Protein AF-A0A150U1U8-F1 (afdb_monomer)

Mean predicted aligned error: 12.57 Å

Radius of gyration: 40.9 Å; Cα contacts (8 Å, |Δi|>4): 658; chains: 1; bounding box: 86×39×104 Å

Structure (mmCIF, N/CA/C/O backbone):
data_AF-A0A150U1U8-F1
#
_entry.id   AF-A0A150U1U8-F1
#
loop_
_atom_site.group_PDB
_atom_site.id
_atom_site.type_symbol
_atom_site.label_atom_id
_atom_site.label_alt_id
_atom_site.label_comp_id
_atom_site.label_asym_id
_atom_site.label_entity_id
_atom_site.label_seq_id
_atom_site.pdbx_PDB_ins_code
_atom_site.Cartn_x
_atom_site.Cartn_y
_atom_site.Cartn_z
_atom_site.occupancy
_atom_site.B_iso_or_equiv
_atom_site.auth_seq_id
_atom_site.auth_comp_id
_atom_site.auth_asym_id
_atom_site.auth_atom_id
_atom_site.pdbx_PDB_model_num
ATOM 1 N N . MET A 1 1 ? 33.343 -2.857 -36.954 1.00 84.31 1 MET A N 1
ATOM 2 C CA . MET A 1 1 ? 32.674 -4.175 -36.837 1.00 84.31 1 MET A CA 1
ATOM 3 C C . MET A 1 1 ? 31.706 -4.157 -35.666 1.00 84.31 1 MET A C 1
ATOM 5 O O . MET A 1 1 ? 31.975 -3.460 -34.695 1.00 84.31 1 MET A O 1
ATOM 9 N N . LEU A 1 2 ? 30.605 -4.903 -35.747 1.00 87.69 2 LEU A N 1
ATOM 10 C CA . LEU A 1 2 ? 29.587 -4.994 -34.698 1.00 87.69 2 LEU A CA 1
ATOM 11 C C . LEU A 1 2 ? 29.218 -6.460 -34.440 1.00 87.69 2 LEU A C 1
ATOM 13 O O . LEU A 1 2 ? 28.863 -7.175 -35.375 1.00 87.69 2 LEU A O 1
ATOM 17 N N . TYR A 1 3 ? 29.292 -6.890 -33.186 1.00 89.81 3 TYR A N 1
ATOM 18 C CA . TYR A 1 3 ? 28.676 -8.127 -32.706 1.00 89.81 3 TYR A CA 1
ATOM 19 C C . TYR A 1 3 ? 27.269 -7.814 -32.195 1.00 89.81 3 TYR A C 1
ATOM 21 O O . TYR A 1 3 ? 27.082 -6.774 -31.567 1.00 89.81 3 TYR A O 1
ATOM 29 N N . ILE A 1 4 ? 26.300 -8.696 -32.457 1.00 90.75 4 ILE A N 1
ATOM 30 C CA . ILE A 1 4 ? 24.938 -8.616 -31.908 1.00 90.75 4 ILE A CA 1
ATOM 31 C C . ILE A 1 4 ? 24.530 -10.032 -31.500 1.00 90.75 4 ILE A C 1
ATOM 33 O O . ILE A 1 4 ? 24.485 -10.920 -32.353 1.00 90.75 4 ILE A O 1
ATOM 37 N N . GLY A 1 5 ? 24.233 -10.237 -30.222 1.00 88.75 5 GLY A N 1
ATOM 38 C CA . GLY A 1 5 ? 23.918 -11.553 -29.671 1.00 88.75 5 GLY A CA 1
ATOM 39 C C . GLY A 1 5 ? 23.726 -11.506 -28.160 1.00 88.75 5 GLY A C 1
ATOM 40 O O . GLY A 1 5 ? 23.327 -10.476 -27.623 1.00 88.75 5 GLY A O 1
ATOM 41 N N . SER A 1 6 ? 23.995 -12.610 -27.464 1.00 87.62 6 SER A N 1
ATOM 42 C CA . SER A 1 6 ? 23.924 -12.631 -26.000 1.00 87.62 6 SER A CA 1
ATOM 43 C C . SER A 1 6 ? 25.218 -12.106 -25.383 1.00 87.62 6 SER A C 1
ATOM 45 O O . SER A 1 6 ? 26.312 -12.429 -25.841 1.00 87.62 6 SER A O 1
ATOM 47 N N . GLU A 1 7 ? 25.105 -11.340 -24.300 1.00 87.62 7 GLU A N 1
ATOM 48 C CA . GLU A 1 7 ? 26.262 -10.767 -23.600 1.00 87.62 7 GLU A CA 1
ATOM 49 C C . GLU A 1 7 ? 27.232 -11.848 -23.098 1.00 87.62 7 GLU A C 1
ATOM 51 O O . GLU A 1 7 ? 28.443 -11.735 -23.262 1.00 87.62 7 GLU A O 1
ATOM 56 N N . LEU A 1 8 ? 26.695 -12.958 -22.580 1.00 84.94 8 LEU A N 1
ATOM 57 C CA . LEU A 1 8 ? 27.479 -14.084 -22.058 1.00 84.94 8 LEU A CA 1
ATOM 58 C C . LEU A 1 8 ? 28.325 -14.798 -23.120 1.00 84.94 8 LEU A C 1
ATOM 60 O O . LEU A 1 8 ? 29.293 -15.469 -22.774 1.00 84.94 8 LEU A O 1
ATOM 64 N N . SER A 1 9 ? 27.949 -14.695 -24.397 1.00 85.56 9 SER A N 1
ATOM 65 C CA . SER A 1 9 ? 28.698 -15.287 -25.513 1.00 85.56 9 SER A CA 1
ATOM 66 C C . SER A 1 9 ? 29.424 -14.243 -26.357 1.00 85.56 9 SER A C 1
ATOM 68 O O . SER A 1 9 ? 29.949 -14.577 -27.420 1.00 85.56 9 SER A O 1
ATOM 70 N N . ALA A 1 10 ? 29.455 -12.985 -25.905 1.00 86.25 10 ALA A N 1
ATOM 71 C CA . ALA A 1 10 ? 30.015 -11.893 -26.676 1.00 86.25 10 ALA A CA 1
ATOM 72 C C . ALA A 1 10 ? 31.540 -12.049 -26.820 1.00 86.25 10 ALA A C 1
ATOM 74 O O . ALA A 1 10 ? 32.263 -11.956 -25.823 1.00 86.25 10 ALA A O 1
ATOM 75 N N . PRO A 1 11 ? 32.060 -12.240 -28.047 1.00 85.75 11 PRO A N 1
ATOM 76 C CA . PRO A 1 11 ? 33.493 -12.333 -28.279 1.00 85.75 11 PRO A CA 1
ATOM 77 C C . PRO A 1 11 ? 34.187 -11.001 -27.966 1.00 85.75 11 PRO A C 1
ATOM 79 O O . PRO A 1 11 ? 33.610 -9.915 -28.109 1.00 85.75 11 PRO A O 1
ATOM 82 N N . GLU A 1 12 ? 35.448 -11.071 -27.543 1.00 87.69 12 GLU A N 1
ATOM 83 C CA . GLU A 1 12 ? 36.306 -9.889 -27.451 1.00 87.69 12 GLU A CA 1
ATOM 84 C C . GLU A 1 12 ? 36.551 -9.273 -28.834 1.00 87.69 12 GLU A C 1
ATOM 86 O O . GLU A 1 12 ? 36.354 -9.905 -29.876 1.00 87.69 12 GLU A O 1
ATOM 91 N N . CYS A 1 13 ? 36.958 -8.005 -28.843 1.00 85.31 13 CYS A N 1
ATOM 92 C CA . CYS A 1 13 ? 37.285 -7.322 -30.083 1.00 85.31 13 CYS A CA 1
ATOM 93 C C . CYS A 1 13 ? 38.488 -7.998 -30.777 1.00 85.31 13 CYS A C 1
ATOM 95 O O . CYS A 1 13 ? 39.496 -8.251 -30.113 1.00 85.31 13 CYS A O 1
ATOM 97 N N . PRO A 1 14 ? 38.417 -8.288 -32.093 1.00 81.06 14 PRO A N 1
ATOM 98 C CA . PRO A 1 14 ? 39.503 -8.945 -32.816 1.00 81.06 14 PRO A CA 1
ATOM 99 C C . PRO A 1 14 ? 40.808 -8.132 -32.751 1.00 81.06 14 PRO A C 1
ATOM 101 O O . PRO A 1 14 ? 40.819 -6.982 -33.194 1.00 81.06 14 PRO A O 1
ATOM 104 N N . PRO A 1 15 ? 41.925 -8.702 -32.267 1.00 75.44 15 PRO A N 1
ATOM 105 C CA . PRO A 1 15 ? 43.128 -7.927 -31.955 1.00 75.44 15 PRO A CA 1
ATOM 106 C C . PRO A 1 15 ? 43.851 -7.375 -33.191 1.00 75.44 15 PRO A C 1
ATOM 108 O O . PRO A 1 15 ? 44.524 -6.356 -33.090 1.00 75.44 15 PRO A O 1
ATOM 111 N N . LEU A 1 16 ? 43.720 -8.034 -34.348 1.00 70.25 16 LEU A N 1
ATOM 112 C CA . LEU A 1 16 ? 44.418 -7.650 -35.581 1.00 70.25 16 LEU A CA 1
ATOM 113 C C . LEU A 1 16 ? 43.594 -6.707 -36.463 1.00 70.25 16 LEU A C 1
ATOM 115 O O . LEU A 1 16 ? 44.139 -5.771 -37.033 1.00 70.25 16 LEU A O 1
ATOM 119 N N . SER A 1 17 ? 42.283 -6.940 -36.579 1.00 69.75 17 SER A N 1
ATOM 120 C CA . SER A 1 17 ? 41.434 -6.189 -37.512 1.00 69.75 17 SER A CA 1
ATOM 121 C C . SER A 1 17 ? 40.640 -5.063 -36.851 1.00 69.75 17 SER A C 1
ATOM 123 O O . SER A 1 17 ? 40.309 -4.080 -37.509 1.00 69.75 17 SER A O 1
ATOM 125 N N . ALA A 1 18 ? 40.304 -5.181 -35.562 1.00 76.75 18 ALA A N 1
ATOM 126 C CA . ALA A 1 18 ? 39.505 -4.186 -34.856 1.00 76.75 18 ALA A CA 1
ATOM 127 C C . ALA A 1 18 ? 39.751 -4.219 -33.336 1.00 76.75 18 ALA A C 1
ATOM 129 O O . ALA A 1 18 ? 38.825 -4.550 -32.597 1.00 76.75 18 ALA A O 1
ATOM 130 N N . PRO A 1 19 ? 40.961 -3.891 -32.843 1.00 80.06 19 PRO A N 1
ATOM 131 C CA . PRO A 1 19 ? 41.310 -4.051 -31.428 1.00 80.06 19 PRO A CA 1
ATOM 132 C C . PRO A 1 19 ? 40.572 -3.089 -30.487 1.00 80.06 19 PRO A C 1
ATOM 134 O O . PRO A 1 19 ? 40.398 -3.389 -29.306 1.00 80.06 19 PRO A O 1
ATOM 137 N N . ALA A 1 20 ? 40.133 -1.924 -30.970 1.00 84.31 20 ALA A N 1
ATOM 138 C CA . ALA A 1 20 ? 39.561 -0.896 -30.111 1.00 84.31 20 ALA A CA 1
ATOM 139 C C . ALA A 1 20 ? 38.061 -1.125 -29.879 1.00 84.31 20 ALA A C 1
ATOM 141 O O . ALA A 1 20 ? 37.247 -0.975 -30.790 1.00 84.31 20 ALA A O 1
ATOM 142 N N . LYS A 1 21 ? 37.659 -1.409 -28.636 1.00 89.62 21 LYS A N 1
ATOM 143 C CA . LYS A 1 21 ? 36.245 -1.374 -28.231 1.00 89.62 21 LYS A CA 1
ATOM 144 C C . LYS A 1 21 ? 35.759 0.074 -28.181 1.00 89.62 21 LYS A C 1
ATOM 146 O O . LYS A 1 21 ? 36.251 0.861 -27.378 1.00 89.62 21 LYS A O 1
ATOM 151 N N . VAL A 1 22 ? 34.776 0.417 -29.009 1.00 89.25 22 VAL A N 1
ATOM 152 C CA . VAL A 1 22 ? 34.268 1.798 -29.120 1.00 89.25 22 VAL A CA 1
ATOM 153 C C . VAL A 1 22 ? 32.836 1.964 -28.625 1.00 89.25 22 VAL A C 1
ATOM 155 O O . VAL A 1 22 ? 32.419 3.083 -28.331 1.00 89.25 22 VAL A O 1
ATOM 158 N N . TYR A 1 23 ? 32.078 0.872 -28.515 1.00 90.75 23 TYR A N 1
ATOM 159 C CA . TYR A 1 23 ? 30.699 0.917 -28.042 1.00 90.75 23 TYR A CA 1
ATOM 160 C C . TYR A 1 23 ? 30.258 -0.419 -27.447 1.00 90.75 23 TYR A C 1
ATOM 162 O O . TYR A 1 23 ? 30.586 -1.478 -27.983 1.00 90.75 23 TYR A O 1
ATOM 170 N N . GLU A 1 24 ? 29.455 -0.337 -26.391 1.00 92.50 24 GLU A N 1
ATOM 171 C CA . GLU A 1 24 ? 28.603 -1.414 -25.893 1.00 92.50 24 GLU A CA 1
ATOM 172 C C . GLU A 1 24 ? 27.205 -0.844 -25.652 1.00 92.50 24 GLU A C 1
ATOM 174 O O . GLU A 1 24 ? 27.056 0.322 -25.268 1.00 92.50 24 GLU A O 1
ATOM 179 N N . GLY A 1 25 ? 26.192 -1.656 -25.923 1.00 92.12 25 GLY A N 1
ATOM 180 C CA . GLY A 1 25 ? 24.799 -1.285 -25.740 1.00 92.12 25 GLY A CA 1
ATOM 181 C C . GLY A 1 25 ? 23.884 -2.485 -25.891 1.00 92.12 25 GLY A C 1
ATOM 182 O O . GLY A 1 25 ? 24.321 -3.596 -26.193 1.00 92.12 25 GLY A O 1
ATOM 183 N N . HIS A 1 26 ? 22.601 -2.240 -25.679 1.00 93.88 26 HIS A N 1
ATOM 184 C CA . HIS A 1 26 ? 21.608 -3.279 -25.499 1.00 93.88 26 HIS A CA 1
ATOM 185 C C . HIS A 1 26 ? 20.341 -3.006 -26.308 1.00 93.88 26 HIS A C 1
ATOM 187 O O . HIS A 1 26 ? 20.036 -1.867 -26.657 1.00 93.88 26 HIS A O 1
ATOM 193 N N . ALA A 1 27 ? 19.593 -4.055 -26.613 1.00 92.88 27 ALA A N 1
ATOM 194 C CA . ALA A 1 27 ? 18.283 -3.975 -27.242 1.00 92.88 27 ALA A CA 1
ATOM 195 C C . ALA A 1 27 ? 17.343 -5.018 -26.627 1.00 92.88 27 ALA A C 1
ATOM 197 O O . ALA A 1 27 ? 17.765 -5.860 -25.829 1.00 92.88 27 ALA A O 1
ATOM 198 N N . ASP A 1 28 ? 16.064 -4.938 -26.998 1.00 90.94 28 ASP A N 1
ATOM 199 C CA . ASP A 1 28 ? 15.025 -5.865 -26.545 1.00 90.94 28 ASP A CA 1
ATOM 200 C C . ASP A 1 28 ? 14.886 -5.879 -25.012 1.00 90.94 28 ASP A C 1
ATOM 202 O O . ASP A 1 28 ? 15.090 -6.904 -24.356 1.00 90.94 28 ASP A O 1
ATOM 206 N N . LEU A 1 29 ? 14.572 -4.703 -24.451 1.00 89.69 29 LEU A N 1
ATOM 207 C CA . LEU A 1 29 ? 14.312 -4.515 -23.022 1.00 89.69 29 LEU A CA 1
ATOM 208 C C . LEU A 1 29 ? 13.150 -5.415 -22.576 1.00 89.69 29 LEU A C 1
ATOM 210 O O . LEU A 1 29 ? 12.034 -5.287 -23.079 1.00 89.69 29 LEU A O 1
ATOM 214 N N . ASP A 1 30 ? 13.408 -6.295 -21.613 1.00 87.50 30 ASP A N 1
ATOM 215 C CA . ASP A 1 30 ? 12.436 -7.206 -21.019 1.00 87.50 30 ASP A CA 1
ATOM 216 C C . ASP A 1 30 ? 12.463 -7.092 -19.493 1.00 87.50 30 ASP A C 1
ATOM 218 O O . ASP A 1 30 ? 13.239 -7.736 -18.785 1.00 87.50 30 ASP A O 1
ATOM 222 N N . VAL A 1 31 ? 11.593 -6.223 -18.988 1.00 83.12 31 VAL A N 1
ATOM 223 C CA . VAL A 1 31 ? 11.440 -5.948 -17.561 1.00 83.12 31 VAL A CA 1
ATOM 224 C C . VAL A 1 31 ? 9.980 -6.148 -17.175 1.00 83.12 31 VAL A C 1
ATOM 226 O O . VAL A 1 31 ? 9.254 -5.166 -17.071 1.00 83.12 31 VAL A O 1
ATOM 229 N N . PRO A 1 32 ? 9.488 -7.382 -16.987 1.00 81.06 32 PRO A N 1
ATOM 230 C CA . PRO A 1 32 ? 8.111 -7.584 -16.554 1.00 81.06 32 PRO A CA 1
ATOM 231 C C . PRO A 1 32 ? 7.890 -6.908 -15.195 1.00 81.06 32 PRO A C 1
ATOM 233 O O . PRO A 1 32 ? 8.698 -7.057 -14.277 1.00 81.06 32 PRO A O 1
ATOM 236 N N . TYR A 1 33 ? 6.814 -6.132 -15.086 1.00 82.81 33 TYR A N 1
ATOM 237 C CA . TYR A 1 33 ? 6.416 -5.466 -13.851 1.00 82.81 33 TYR A CA 1
ATOM 238 C C . TYR A 1 33 ? 4.899 -5.357 -13.815 1.00 82.81 33 TYR A C 1
ATOM 240 O O . TYR A 1 33 ? 4.293 -4.831 -14.749 1.00 82.81 33 TYR A O 1
ATOM 248 N N . GLU A 1 34 ? 4.310 -5.839 -12.731 1.00 83.12 34 GLU A N 1
ATOM 249 C CA . GLU A 1 34 ? 2.881 -5.773 -12.467 1.00 83.12 34 GLU A CA 1
ATOM 250 C C . GLU A 1 34 ? 2.684 -5.261 -11.046 1.00 83.12 34 GLU A C 1
ATOM 252 O O . GLU A 1 34 ? 3.426 -5.622 -10.128 1.00 83.12 34 GLU A O 1
ATOM 257 N N . CYS A 1 35 ? 1.691 -4.398 -10.874 1.00 85.06 35 CYS A N 1
ATOM 258 C CA . CYS A 1 35 ? 1.299 -3.929 -9.559 1.00 85.06 35 CYS A CA 1
ATOM 259 C C . CYS A 1 35 ? 0.494 -5.012 -8.844 1.00 85.06 35 CYS A C 1
ATOM 261 O O . CYS A 1 35 ? -0.382 -5.653 -9.428 1.00 85.06 35 CYS A O 1
ATOM 263 N N . SER A 1 36 ? 0.781 -5.201 -7.560 1.00 85.50 36 SER A N 1
ATOM 264 C CA . SER A 1 36 ? -0.010 -6.079 -6.706 1.00 85.50 36 SER A CA 1
ATOM 265 C C . SER A 1 36 ? -1.446 -5.567 -6.615 1.00 85.50 36 SER A C 1
ATOM 267 O O . SER A 1 36 ? -1.677 -4.374 -6.420 1.00 85.50 36 SER A O 1
ATOM 269 N N . ALA A 1 37 ? -2.414 -6.478 -6.706 1.00 86.69 37 ALA A N 1
ATOM 270 C CA . ALA A 1 37 ? -3.813 -6.134 -6.496 1.00 86.69 37 ALA A CA 1
ATOM 271 C C . ALA A 1 37 ? -4.025 -5.587 -5.076 1.00 86.69 37 ALA A C 1
ATOM 273 O O . ALA A 1 37 ? -3.595 -6.208 -4.097 1.00 86.69 37 ALA A O 1
ATOM 274 N N . CYS A 1 38 ? -4.719 -4.453 -4.967 1.00 90.38 38 CYS A N 1
ATOM 275 C CA . CYS A 1 38 ? -5.045 -3.856 -3.679 1.00 90.38 38 CYS A CA 1
ATOM 276 C C . CYS A 1 38 ? -5.972 -4.757 -2.861 1.00 90.38 38 CYS A C 1
ATOM 278 O O . CYS A 1 38 ? -6.881 -5.404 -3.386 1.00 90.38 38 CYS A O 1
ATOM 280 N N . ARG A 1 39 ? -5.745 -4.778 -1.547 1.00 91.88 39 ARG A N 1
ATOM 281 C CA . ARG A 1 39 ? -6.561 -5.514 -0.580 1.00 91.88 39 ARG A CA 1
ATOM 282 C C . ARG A 1 39 ? -6.930 -4.602 0.578 1.00 91.88 39 ARG A C 1
ATOM 284 O O . ARG A 1 39 ? -6.163 -3.715 0.943 1.00 91.88 39 ARG A O 1
ATOM 291 N N . CYS A 1 40 ? -8.091 -4.861 1.157 1.00 92.75 40 CYS A N 1
ATOM 292 C CA . CYS A 1 40 ? -8.576 -4.167 2.339 1.00 92.75 40 CYS A CA 1
ATOM 293 C C . CYS A 1 40 ? -8.576 -5.112 3.532 1.00 92.75 40 CYS A C 1
ATOM 295 O O . CYS A 1 40 ? -8.810 -6.314 3.371 1.00 92.75 40 CYS A O 1
ATOM 297 N N . SER A 1 41 ? -8.349 -4.565 4.723 1.00 91.44 41 SER A N 1
ATOM 298 C CA . SER A 1 41 ? -8.681 -5.267 5.955 1.00 91.44 41 SER A CA 1
ATOM 299 C C . SER A 1 41 ? -10.190 -5.487 6.044 1.00 91.44 41 SER A C 1
ATOM 301 O O . SER A 1 41 ? -10.996 -4.715 5.511 1.00 91.44 41 SER A O 1
ATOM 303 N N . GLU A 1 42 ? -10.580 -6.570 6.708 1.00 89.50 42 GLU A N 1
ATOM 304 C CA . GLU A 1 42 ? -11.985 -6.819 6.994 1.00 89.50 42 GLU A CA 1
ATOM 305 C C . GLU A 1 42 ? -12.442 -5.865 8.109 1.00 89.50 42 GLU A C 1
ATOM 307 O O . GLU A 1 42 ? -11.790 -5.793 9.157 1.00 89.50 42 GLU A O 1
ATOM 312 N N . PRO A 1 43 ? -13.548 -5.124 7.920 1.00 91.19 43 PRO A N 1
ATOM 313 C CA . PRO A 1 43 ? -14.132 -4.352 9.006 1.00 91.19 43 PRO A CA 1
ATOM 314 C C . PRO A 1 43 ? -14.602 -5.304 10.110 1.00 91.19 43 PRO A C 1
ATOM 316 O O . PRO A 1 43 ? -15.047 -6.422 9.849 1.00 91.19 43 PRO A O 1
ATOM 319 N N . THR A 1 44 ? -14.520 -4.866 11.362 1.00 91.31 44 THR A N 1
ATOM 320 C CA . THR A 1 44 ? -14.816 -5.720 12.520 1.00 91.31 44 THR A CA 1
ATOM 321 C C . THR A 1 44 ? -15.700 -5.001 13.529 1.00 91.31 44 THR A C 1
ATOM 323 O O . THR A 1 44 ? -15.661 -3.779 13.658 1.00 91.31 44 THR A O 1
ATOM 326 N N . CYS A 1 45 ? -16.535 -5.763 14.236 1.00 92.75 45 CYS A N 1
ATOM 327 C CA . CYS A 1 45 ? -17.258 -5.269 15.402 1.00 92.75 45 CYS A CA 1
ATOM 328 C C . CYS A 1 45 ? -16.466 -5.633 16.669 1.00 92.75 45 CYS A C 1
ATOM 330 O O . CYS A 1 45 ? -16.017 -6.771 16.806 1.00 92.75 45 CYS A O 1
ATOM 332 N N . GLY A 1 46 ? -16.343 -4.709 17.620 1.00 93.00 46 GLY A N 1
ATOM 333 C CA . GLY A 1 46 ? -15.721 -4.949 18.922 1.00 93.00 46 GLY A CA 1
ATOM 334 C C . GLY A 1 46 ? -16.732 -4.895 20.065 1.00 93.00 46 GLY A C 1
ATOM 335 O O . GLY A 1 46 ? -17.561 -3.983 20.139 1.00 93.00 46 GLY A O 1
ATOM 336 N N . LEU A 1 47 ? -16.673 -5.881 20.963 1.00 94.62 47 LEU A N 1
ATOM 337 C CA . LEU A 1 47 ? -17.440 -5.853 22.209 1.00 94.62 47 LEU A CA 1
ATOM 338 C C . LEU A 1 47 ? -16.853 -4.800 23.162 1.00 94.62 47 LEU A C 1
ATOM 340 O O . LEU A 1 47 ? -15.630 -4.631 23.204 1.00 94.62 47 LEU A O 1
ATOM 344 N N . PRO A 1 48 ? -17.684 -4.132 23.979 1.00 93.38 48 PRO A N 1
ATOM 345 C CA . PRO A 1 48 ? -17.193 -3.270 25.043 1.00 93.38 48 PRO A CA 1
ATOM 346 C C . PRO A 1 48 ? -16.508 -4.129 26.110 1.00 93.38 48 PRO A C 1
ATOM 348 O O . PRO A 1 48 ? -17.152 -4.775 26.932 1.00 93.38 48 PRO A O 1
ATOM 351 N N . SER A 1 49 ? -15.179 -4.142 26.087 1.00 93.38 49 SER A N 1
ATOM 352 C CA . SER A 1 49 ? -14.342 -4.950 26.978 1.00 93.38 49 SER A CA 1
ATOM 353 C C . SER A 1 49 ? -14.050 -4.285 28.322 1.00 93.38 49 SER A C 1
ATOM 355 O O . SER A 1 49 ? -13.319 -4.853 29.129 1.00 93.38 49 SER A O 1
ATOM 357 N N . VAL A 1 50 ? -14.584 -3.086 28.575 1.00 93.31 50 VAL A N 1
ATOM 358 C CA . VAL A 1 50 ? -14.384 -2.344 29.824 1.00 93.31 50 VAL A CA 1
ATOM 359 C C . VAL A 1 50 ? -15.701 -1.734 30.285 1.00 93.31 50 VAL A C 1
ATOM 361 O O . VAL A 1 50 ? -16.304 -0.919 29.587 1.00 93.31 50 VAL A O 1
ATOM 364 N N . LEU A 1 51 ? -16.099 -2.087 31.502 1.00 94.69 51 LEU A N 1
ATOM 365 C CA . LEU A 1 51 ? -17.151 -1.425 32.258 1.00 94.69 51 LEU A CA 1
ATOM 366 C C . LEU A 1 51 ? -16.533 -0.377 33.183 1.00 94.69 51 LEU A C 1
ATOM 368 O O . LEU A 1 51 ? -15.425 -0.567 33.691 1.00 94.69 51 LEU A O 1
ATOM 372 N N . ARG A 1 52 ? -17.227 0.738 33.420 1.00 95.19 52 ARG A N 1
ATOM 373 C CA . ARG A 1 52 ? -16.738 1.784 34.334 1.00 95.19 52 ARG A CA 1
ATOM 374 C C . ARG A 1 52 ? -17.755 2.014 35.439 1.00 95.19 52 ARG A C 1
ATOM 376 O O . ARG A 1 52 ? -18.831 2.540 35.186 1.00 95.19 52 ARG A O 1
ATOM 383 N N . ALA A 1 53 ? -17.407 1.613 36.651 1.00 94.56 53 ALA A N 1
ATOM 384 C CA . ALA A 1 53 ? -18.216 1.824 37.842 1.00 94.56 53 ALA A CA 1
ATOM 385 C C . ALA A 1 53 ? -17.971 3.223 38.418 1.00 94.56 53 ALA A C 1
ATOM 387 O O . ALA A 1 53 ? -16.829 3.686 38.422 1.00 94.56 53 ALA A O 1
ATOM 388 N N . SER A 1 54 ? -19.016 3.877 38.912 1.00 94.38 54 SER A N 1
ATOM 389 C CA . SER A 1 54 ? -18.947 5.156 39.619 1.00 94.38 54 SER A CA 1
ATOM 390 C C . SER A 1 54 ? -19.549 5.019 41.015 1.00 94.38 54 SER A C 1
ATOM 392 O O . SER A 1 54 ? -20.488 4.254 41.224 1.00 94.38 54 SER A O 1
ATOM 394 N N . ASP A 1 55 ? -19.016 5.788 41.957 1.00 92.69 55 ASP A N 1
ATOM 395 C CA . ASP A 1 55 ? -19.507 5.930 43.331 1.00 92.69 55 ASP A CA 1
ATOM 396 C C . ASP A 1 55 ? -20.704 6.891 43.453 1.00 92.69 55 ASP A C 1
ATOM 398 O O . ASP A 1 55 ? -21.308 6.993 44.518 1.00 92.69 55 ASP A O 1
ATOM 402 N N . ALA A 1 56 ? -21.084 7.573 42.369 1.00 92.88 56 ALA A N 1
ATOM 403 C CA . ALA A 1 56 ? -22.252 8.445 42.317 1.00 92.88 56 ALA A CA 1
ATOM 404 C C . ALA A 1 56 ? -23.361 7.858 41.424 1.00 92.88 56 ALA A C 1
ATOM 406 O O . ALA A 1 56 ? -23.060 7.142 40.462 1.00 92.88 56 ALA A O 1
ATOM 407 N N . PRO A 1 57 ? -24.639 8.185 41.685 1.00 90.81 57 PRO A N 1
ATOM 408 C CA . PRO A 1 57 ? -25.741 7.796 40.812 1.00 90.81 57 PRO A CA 1
ATOM 409 C C . PRO A 1 57 ? -25.650 8.499 39.450 1.00 90.81 57 PRO A C 1
ATOM 411 O O . PRO A 1 57 ? -24.969 9.520 39.287 1.00 90.81 57 PRO A O 1
ATOM 414 N N . LEU A 1 58 ? -26.361 7.956 38.464 1.00 91.06 58 LEU A N 1
ATOM 415 C CA . LEU A 1 58 ? -26.502 8.493 37.109 1.00 91.06 58 LEU A CA 1
ATOM 416 C C . LEU A 1 58 ? -25.164 8.709 36.381 1.00 91.06 58 LEU A C 1
ATOM 418 O O . LEU A 1 58 ? -25.080 9.520 35.457 1.00 91.06 58 LEU A O 1
ATOM 422 N N . CYS A 1 59 ? -24.110 8.000 36.796 1.00 90.56 59 CYS A N 1
ATOM 423 C CA . CYS A 1 59 ? -22.752 8.120 36.270 1.00 90.56 59 CYS A CA 1
ATOM 424 C C . CYS A 1 59 ? -22.214 9.561 36.298 1.00 90.56 59 CYS A C 1
ATOM 426 O O . CYS A 1 59 ? -21.425 9.949 35.438 1.00 90.56 59 CYS A O 1
ATOM 428 N N . GLN A 1 60 ? -22.642 10.365 37.280 1.00 89.62 60 GLN A N 1
ATOM 429 C CA . GLN A 1 60 ? -22.236 11.771 37.428 1.00 89.62 60 GLN A CA 1
ATOM 430 C C . GLN A 1 60 ? -21.018 11.961 38.348 1.00 89.62 60 GLN A C 1
ATOM 432 O O . GLN A 1 60 ? -20.656 13.092 38.675 1.00 89.62 60 GLN A O 1
ATOM 437 N N . GLY A 1 61 ? -20.394 10.870 38.796 1.00 79.94 61 GLY A N 1
ATOM 438 C CA . GLY A 1 61 ? -19.283 10.920 39.738 1.00 79.94 61 GLY A CA 1
ATOM 439 C C . GLY A 1 61 ? -17.983 11.412 39.096 1.00 79.94 61 GLY A C 1
ATOM 440 O O . GLY A 1 61 ? -17.757 11.208 37.901 1.00 79.94 61 GLY A O 1
ATOM 441 N N . PRO A 1 62 ? -17.085 12.039 39.876 1.00 81.88 62 PRO A N 1
ATOM 442 C CA . PRO A 1 62 ? -15.781 12.478 39.380 1.00 81.88 62 PRO A CA 1
ATOM 443 C C . PRO A 1 62 ? -14.813 11.307 39.155 1.00 81.88 62 PRO A C 1
ATOM 445 O O . PRO A 1 62 ? -13.820 11.457 38.440 1.00 81.88 62 PRO A O 1
ATOM 448 N N . THR A 1 63 ? -15.088 10.149 39.765 1.00 87.19 63 THR A N 1
ATOM 449 C CA . THR A 1 63 ? -14.199 8.987 39.772 1.00 87.19 63 THR A CA 1
ATOM 450 C C . THR A 1 63 ? -14.878 7.793 39.120 1.00 87.19 63 THR A C 1
ATOM 452 O O . THR A 1 63 ? -16.037 7.485 39.398 1.00 87.19 63 THR A O 1
ATOM 455 N N . PHE A 1 64 ? -14.119 7.086 38.283 1.00 92.81 64 PHE A N 1
ATOM 456 C CA . PHE A 1 64 ? -14.556 5.849 37.652 1.00 92.81 64 PHE A CA 1
ATOM 457 C C . PHE A 1 64 ? -13.550 4.731 37.907 1.00 92.81 64 PHE A C 1
ATOM 459 O O . PHE A 1 64 ? -12.358 4.886 37.635 1.00 92.81 64 PHE A O 1
ATOM 466 N N . THR A 1 65 ? -14.038 3.586 38.375 1.00 93.81 65 THR A N 1
ATOM 467 C CA . THR A 1 65 ? -13.254 2.356 38.511 1.00 93.81 65 THR A CA 1
ATOM 468 C C . THR A 1 65 ? -13.490 1.484 37.283 1.00 93.81 65 THR A C 1
ATOM 470 O O . THR A 1 65 ? -14.624 1.112 36.993 1.00 93.81 65 THR A O 1
ATOM 473 N N . ALA A 1 66 ? -12.430 1.172 36.537 1.00 93.62 66 ALA A N 1
ATOM 474 C CA . ALA A 1 66 ? -12.526 0.300 35.372 1.00 93.62 66 ALA A CA 1
ATOM 475 C C . ALA A 1 66 ? -12.573 -1.176 35.793 1.00 93.62 66 ALA A C 1
ATOM 477 O O . ALA A 1 66 ? -11.765 -1.620 36.609 1.00 93.62 66 ALA A O 1
ATOM 478 N N . PHE A 1 67 ? -13.481 -1.930 35.186 1.00 94.25 67 PHE A N 1
ATOM 479 C CA . PHE A 1 67 ? -13.558 -3.382 35.256 1.00 94.25 67 PHE A CA 1
ATOM 480 C C . PHE A 1 67 ? -13.432 -3.916 33.828 1.00 94.25 67 PHE A C 1
ATOM 482 O O . PHE A 1 67 ? -14.312 -3.691 32.999 1.00 94.25 67 PHE A O 1
ATOM 489 N N . GLY A 1 68 ? -12.290 -4.526 33.512 1.00 92.62 68 GLY A N 1
ATOM 490 C CA . GLY A 1 68 ? -11.901 -4.849 32.140 1.00 92.62 68 GLY A CA 1
ATOM 491 C C . GLY A 1 68 ? -11.672 -6.337 31.907 1.00 92.62 68 GLY A C 1
ATOM 492 O O . GLY A 1 68 ? -11.191 -7.047 32.788 1.00 92.62 68 GLY A O 1
ATOM 493 N N . ALA A 1 69 ? -11.986 -6.783 30.696 1.00 92.00 69 ALA A N 1
ATOM 494 C CA . ALA A 1 69 ? -11.632 -8.092 30.174 1.00 92.00 69 ALA A CA 1
ATOM 495 C C . ALA A 1 69 ? -10.188 -8.095 29.633 1.00 92.00 69 ALA A C 1
ATOM 497 O O . ALA A 1 69 ? -9.643 -7.031 29.317 1.00 92.00 69 ALA A O 1
ATOM 498 N N . PRO A 1 70 ? -9.556 -9.273 29.491 1.00 90.19 70 PRO A N 1
ATOM 499 C CA . PRO A 1 70 ? -8.260 -9.387 28.831 1.00 90.19 70 PRO A CA 1
ATOM 500 C C . PRO A 1 70 ? -8.314 -8.970 27.352 1.00 90.19 70 PRO A C 1
ATOM 502 O O . PRO A 1 70 ? -9.368 -8.941 26.715 1.00 90.19 70 PRO A O 1
ATOM 505 N N . THR A 1 71 ? -7.146 -8.679 26.778 1.00 88.31 71 THR A N 1
ATOM 506 C CA . THR A 1 71 ? -7.009 -8.407 25.342 1.00 88.31 71 THR A CA 1
ATOM 507 C C . THR A 1 71 ? -7.493 -9.602 24.518 1.00 88.31 71 THR A C 1
ATOM 509 O O . THR A 1 71 ? -7.133 -10.740 24.811 1.00 88.31 71 THR A O 1
ATOM 512 N N . GLY A 1 72 ? -8.281 -9.346 23.471 1.00 85.62 72 GLY A N 1
ATOM 513 C CA . GLY A 1 72 ? -8.832 -10.400 22.611 1.00 85.62 72 GLY A CA 1
ATOM 514 C C . GLY A 1 72 ? -10.041 -11.132 23.202 1.00 85.62 72 GLY A C 1
ATOM 515 O O . GLY A 1 72 ? -10.374 -12.218 22.738 1.00 85.62 72 GLY A O 1
ATOM 516 N N . TRP A 1 73 ? -10.684 -10.562 24.223 1.00 92.81 73 TRP A N 1
ATOM 517 C CA . TRP A 1 73 ? -11.884 -11.129 24.827 1.00 92.81 73 TRP A CA 1
ATOM 518 C C . TRP A 1 73 ? -13.032 -11.314 23.828 1.00 92.81 73 TRP A C 1
ATOM 520 O O . TRP A 1 73 ? -13.377 -10.410 23.069 1.00 92.81 73 TRP A O 1
ATOM 530 N N . ASP A 1 74 ? -13.651 -12.488 23.886 1.00 90.31 74 ASP A N 1
ATOM 531 C CA . ASP A 1 74 ? -14.709 -12.955 22.989 1.00 90.31 74 ASP A CA 1
ATOM 532 C C . ASP A 1 74 ? -16.129 -12.764 23.555 1.00 90.31 74 ASP A C 1
ATOM 534 O O . ASP A 1 74 ? -17.108 -13.143 22.912 1.00 90.31 74 ASP A O 1
ATOM 538 N N . GLY A 1 75 ? -16.254 -12.183 24.755 1.00 92.69 75 GLY A N 1
ATOM 539 C CA . GLY A 1 75 ? -17.527 -12.027 25.464 1.00 92.69 75 GLY A CA 1
ATOM 540 C C . GLY A 1 75 ? -17.805 -13.104 26.523 1.00 92.69 75 GLY A C 1
ATOM 541 O O . GLY A 1 75 ? -18.803 -13.019 27.246 1.00 92.69 75 GLY A O 1
ATOM 542 N N . SER A 1 76 ? -16.929 -14.105 26.660 1.00 94.62 76 SER A N 1
ATOM 543 C CA . SER A 1 76 ? -17.015 -15.128 27.712 1.00 94.62 76 SER A CA 1
ATOM 544 C C . SER A 1 76 ? -17.058 -14.534 29.128 1.00 94.62 76 SER A C 1
ATOM 546 O O . SER A 1 76 ? -16.684 -13.388 29.362 1.00 94.62 76 SER A O 1
ATOM 548 N N . CYS A 1 77 ? -17.537 -15.306 30.104 1.00 95.69 77 CYS A N 1
ATOM 549 C CA . CYS A 1 77 ? -17.533 -14.855 31.493 1.00 95.69 77 CYS A CA 1
ATOM 550 C C . CYS A 1 77 ? -16.102 -14.577 31.963 1.00 95.69 77 CYS A C 1
ATOM 552 O O . CYS A 1 77 ? -15.251 -15.466 31.901 1.00 95.69 77 CYS A O 1
ATOM 554 N N . VAL A 1 78 ? -15.853 -13.366 32.457 1.00 95.50 78 VAL A N 1
ATOM 555 C CA . VAL A 1 78 ? -14.565 -12.994 33.042 1.00 95.50 78 VAL A CA 1
ATOM 556 C C . VAL A 1 78 ? -14.763 -12.390 34.421 1.00 95.50 78 VAL A C 1
ATOM 558 O O . VAL A 1 78 ? -15.545 -11.457 34.608 1.00 95.50 78 VAL A O 1
ATOM 561 N N . ALA A 1 79 ? -14.016 -12.920 35.382 1.00 92.69 79 ALA A N 1
ATOM 562 C CA . ALA A 1 79 ? -13.824 -12.311 36.686 1.00 92.69 79 ALA A CA 1
ATOM 563 C C . ALA A 1 79 ? -12.501 -11.537 36.680 1.00 92.69 79 ALA A C 1
ATOM 565 O O . ALA A 1 79 ? -11.492 -12.003 36.146 1.00 92.69 79 ALA A O 1
ATOM 566 N N . ALA A 1 80 ? -12.509 -10.348 37.271 1.00 84.69 80 ALA A N 1
ATOM 567 C CA . ALA A 1 80 ? -11.333 -9.498 37.425 1.00 84.69 80 ALA A CA 1
ATOM 568 C C . ALA A 1 80 ? -11.263 -8.992 38.873 1.00 84.69 80 ALA A C 1
ATOM 570 O O . ALA A 1 80 ? -11.935 -9.518 39.762 1.00 84.69 80 ALA A O 1
ATOM 571 N N . THR A 1 81 ? -10.450 -7.969 39.137 1.00 87.69 81 THR A N 1
ATOM 572 C CA . THR A 1 81 ? -10.451 -7.307 40.446 1.00 87.69 81 THR A CA 1
ATOM 573 C C . THR A 1 81 ? -11.837 -6.728 40.720 1.00 87.69 81 THR A C 1
ATOM 575 O O . THR A 1 81 ? -12.272 -5.809 40.026 1.00 87.69 81 THR A O 1
ATOM 578 N N . ALA A 1 82 ? -12.517 -7.268 41.731 1.00 91.50 82 ALA A N 1
ATOM 579 C CA . ALA A 1 82 ? -13.871 -6.862 42.073 1.00 91.50 82 ALA A CA 1
ATOM 580 C C . ALA A 1 82 ? -13.953 -5.361 42.391 1.00 91.50 82 ALA A C 1
ATOM 582 O O . ALA A 1 82 ? -13.088 -4.803 43.079 1.00 91.50 82 ALA A O 1
ATOM 583 N N . VAL A 1 83 ? -15.021 -4.713 41.925 1.00 93.38 83 VAL A N 1
ATOM 584 C CA . VAL A 1 83 ? -15.377 -3.364 42.368 1.00 93.38 83 VAL A CA 1
ATOM 585 C C . VAL A 1 83 ? -16.286 -3.511 43.588 1.00 93.38 83 VAL A C 1
ATOM 587 O O . VAL A 1 83 ? -17.350 -4.120 43.460 1.00 93.38 83 VAL A O 1
ATOM 590 N N . PRO A 1 84 ? -15.880 -3.001 44.765 1.00 93.62 84 PRO A N 1
ATOM 591 C CA . PRO A 1 84 ? -16.721 -3.053 45.953 1.00 93.62 84 PRO A CA 1
ATOM 592 C C . PRO A 1 84 ? -17.986 -2.213 45.749 1.00 93.62 84 PRO A C 1
ATOM 594 O O . PRO A 1 84 ? -17.991 -1.270 44.955 1.00 93.62 84 PRO A O 1
ATOM 597 N N . ASP A 1 85 ? -19.024 -2.549 46.500 1.00 91.44 85 ASP A N 1
ATOM 598 C CA . ASP A 1 85 ? -20.324 -1.872 46.524 1.00 91.44 85 ASP A CA 1
ATOM 599 C C . ASP A 1 85 ? -20.217 -0.360 46.757 1.00 91.44 85 ASP A C 1
ATOM 601 O O . ASP A 1 85 ? -20.852 0.418 46.051 1.00 91.44 85 ASP A O 1
ATOM 605 N N . GLU A 1 86 ? -19.321 0.080 47.641 1.00 90.06 86 GLU A N 1
ATOM 606 C CA . GLU A 1 86 ? -19.105 1.509 47.927 1.00 90.06 86 GLU A CA 1
ATOM 607 C C . GLU A 1 86 ? -18.581 2.320 46.727 1.00 90.06 86 GLU A C 1
ATOM 609 O O . GLU A 1 86 ? -18.562 3.548 46.754 1.00 90.06 86 GLU A O 1
ATOM 614 N N . ARG A 1 87 ? -18.139 1.645 45.658 1.00 90.38 87 ARG A N 1
ATOM 615 C CA . ARG A 1 87 ? -17.680 2.273 44.408 1.00 90.38 87 ARG A CA 1
ATOM 616 C C . ARG A 1 87 ? -18.566 1.938 43.208 1.00 90.38 87 ARG A C 1
ATOM 618 O O . ARG A 1 87 ? -18.136 2.143 42.070 1.00 90.38 87 ARG A O 1
ATOM 625 N N . LEU A 1 88 ? -19.759 1.400 43.455 1.00 92.75 88 LEU A N 1
ATOM 626 C CA . LEU A 1 88 ? -20.697 0.932 42.440 1.00 92.75 88 LEU A CA 1
ATOM 627 C C . LEU A 1 88 ? -22.120 1.429 42.742 1.00 92.75 88 LEU A C 1
ATOM 629 O O . LEU A 1 88 ? -23.033 0.648 42.980 1.00 92.75 88 LEU A O 1
ATOM 633 N N . ALA A 1 89 ? -22.314 2.745 42.699 1.00 93.81 89 ALA A N 1
ATOM 634 C CA . ALA A 1 89 ? -23.643 3.356 42.678 1.00 93.81 89 ALA A CA 1
ATOM 635 C C . ALA A 1 89 ? -24.230 3.389 41.256 1.00 93.81 89 ALA A C 1
ATOM 637 O O . ALA A 1 89 ? -25.442 3.307 41.070 1.00 93.81 89 ALA A O 1
ATOM 638 N N . SER A 1 90 ? -23.376 3.489 40.234 1.00 94.88 90 SER A N 1
ATOM 639 C CA . SER A 1 90 ? -23.781 3.387 38.831 1.00 94.88 90 SER A CA 1
ATOM 640 C C . SER A 1 90 ? -22.689 2.763 37.962 1.00 94.88 90 SER A C 1
ATOM 642 O O . SER A 1 90 ? -21.518 2.683 38.344 1.00 94.88 90 SER A O 1
ATOM 644 N N . LEU A 1 91 ? -23.077 2.283 36.783 1.00 95.31 91 LEU A N 1
ATOM 645 C CA . LEU A 1 91 ? -22.229 1.547 35.857 1.00 95.31 91 LEU A CA 1
ATOM 646 C C . LEU A 1 91 ? -22.389 2.094 34.437 1.00 95.31 91 LEU A C 1
ATOM 648 O O . LEU A 1 91 ? -23.488 2.143 33.887 1.00 95.31 91 LEU A O 1
ATOM 652 N N . VAL A 1 92 ? -21.267 2.456 33.821 1.00 95.75 92 VAL A N 1
ATOM 653 C CA . VAL A 1 92 ? -21.187 2.844 32.413 1.00 95.75 92 VAL A CA 1
ATOM 654 C C . VAL A 1 92 ? -20.804 1.631 31.577 1.00 95.75 92 VAL A C 1
ATOM 656 O O . VAL A 1 92 ? -19.742 1.028 31.776 1.00 95.75 92 VAL A O 1
ATOM 659 N N . ILE A 1 93 ? -21.647 1.329 30.595 1.00 95.50 93 ILE A N 1
ATOM 660 C CA . ILE A 1 93 ? -21.412 0.351 29.538 1.00 95.50 93 ILE A CA 1
ATOM 661 C C . ILE A 1 93 ? -21.113 1.133 28.258 1.00 95.50 93 ILE A C 1
ATOM 663 O O . ILE A 1 93 ? -21.951 1.894 27.774 1.00 95.50 93 ILE A O 1
ATOM 667 N N . ALA A 1 94 ? -19.907 0.979 27.715 1.00 94.00 94 ALA A N 1
ATOM 668 C CA . ALA A 1 94 ? -19.532 1.621 26.458 1.00 94.00 94 ALA A CA 1
ATOM 669 C C . ALA A 1 94 ? -20.352 1.061 25.272 1.00 94.00 94 ALA A C 1
ATOM 671 O O . ALA A 1 94 ? -20.808 -0.085 25.336 1.00 94.00 94 ALA A O 1
ATOM 672 N N . PRO A 1 95 ? -20.537 1.836 24.186 1.00 94.31 95 PRO A N 1
ATOM 673 C CA . PRO A 1 95 ? -21.097 1.295 22.952 1.00 94.31 95 PRO A CA 1
ATOM 674 C C . PRO A 1 95 ? -20.190 0.196 22.382 1.00 94.31 95 PRO A C 1
ATOM 676 O O . PRO A 1 95 ? -18.997 0.125 22.694 1.00 94.31 95 PRO A O 1
ATOM 679 N N . VAL A 1 96 ? -20.747 -0.644 21.510 1.00 94.00 96 VAL A N 1
ATOM 680 C CA . VAL A 1 96 ? -19.915 -1.525 20.678 1.00 94.00 96 VAL A CA 1
ATOM 681 C C . VAL A 1 96 ? -19.134 -0.686 19.672 1.00 94.00 96 VAL A C 1
ATOM 683 O O . VAL A 1 96 ? -19.606 0.352 19.206 1.00 94.00 96 VAL A O 1
ATOM 686 N N . THR A 1 97 ? -17.939 -1.136 19.311 1.00 91.25 97 THR A N 1
ATOM 687 C CA . THR A 1 97 ? -17.125 -0.462 18.297 1.00 91.25 97 THR A CA 1
ATOM 688 C C . THR A 1 97 ? -17.329 -1.108 16.933 1.00 91.25 97 THR A C 1
ATOM 690 O O . THR A 1 97 ? -17.590 -2.307 16.832 1.00 91.25 97 THR A O 1
ATOM 693 N N . ALA A 1 98 ? -17.212 -0.310 15.875 1.00 89.69 98 ALA A N 1
ATOM 694 C CA . ALA A 1 98 ? -17.123 -0.791 14.504 1.00 89.69 98 ALA A CA 1
ATOM 695 C C . ALA A 1 98 ? -15.882 -0.167 13.868 1.00 89.69 98 ALA A C 1
ATOM 697 O O . ALA A 1 98 ? -15.793 1.054 13.729 1.00 89.69 98 ALA A O 1
ATOM 698 N N . THR A 1 99 ? -14.908 -0.998 13.528 1.00 87.50 99 THR A N 1
ATOM 699 C CA . THR A 1 99 ? -13.678 -0.588 12.852 1.00 87.50 99 THR A CA 1
ATOM 700 C C . THR A 1 99 ? -13.916 -0.579 11.351 1.00 87.50 99 THR A C 1
ATOM 702 O O . THR A 1 99 ? -14.403 -1.560 10.782 1.00 87.50 99 THR A O 1
ATOM 705 N N . ALA A 1 100 ? -13.601 0.551 10.716 1.00 85.50 100 ALA A N 1
ATOM 706 C CA . ALA A 1 100 ? -13.611 0.664 9.266 1.00 85.50 100 ALA A CA 1
ATOM 707 C C . ALA A 1 100 ? -12.482 -0.180 8.656 1.00 85.50 100 ALA A C 1
ATOM 709 O O . ALA A 1 100 ? -11.525 -0.551 9.335 1.00 85.50 100 ALA A O 1
ATOM 710 N N . CYS A 1 101 ? -12.608 -0.481 7.369 1.00 90.56 101 CYS A N 1
ATOM 711 C CA . CYS A 1 101 ? -11.535 -1.108 6.613 1.00 90.56 101 CYS A CA 1
ATOM 712 C C . CYS A 1 101 ? -10.419 -0.114 6.294 1.00 90.56 101 CYS A C 1
ATOM 714 O O . CYS A 1 101 ? -10.659 1.074 6.073 1.00 90.56 101 CYS A O 1
ATOM 716 N N . GLU A 1 102 ? -9.208 -0.644 6.191 1.00 90.81 102 GLU A N 1
ATOM 717 C CA . GLU A 1 102 ? -8.003 0.092 5.833 1.00 90.81 102 GLU A CA 1
ATOM 718 C C . GLU A 1 102 ? -7.255 -0.641 4.709 1.00 90.81 102 GLU A C 1
ATOM 720 O O . GLU A 1 102 ? -7.340 -1.874 4.614 1.00 90.81 102 GLU A O 1
ATOM 725 N N . PRO A 1 103 ? -6.535 0.087 3.836 1.00 90.94 103 PRO A N 1
ATOM 726 C CA . PRO A 1 103 ? -5.677 -0.523 2.829 1.00 90.94 103 PRO A CA 1
ATOM 727 C C . PRO A 1 103 ? -4.586 -1.376 3.470 1.00 90.94 103 PRO A C 1
ATOM 729 O O . PRO A 1 103 ? -3.896 -0.939 4.388 1.00 90.94 103 PRO A O 1
ATOM 732 N N . ILE A 1 104 ? -4.402 -2.585 2.947 1.00 88.88 104 ILE A N 1
ATOM 733 C CA . ILE A 1 104 ? -3.247 -3.418 3.273 1.00 88.88 104 ILE A CA 1
ATOM 734 C C . ILE A 1 104 ? -2.152 -3.054 2.278 1.00 88.88 104 ILE A C 1
ATOM 736 O O . ILE A 1 104 ? -2.316 -3.266 1.074 1.00 88.88 104 ILE A O 1
ATOM 740 N N . GLU A 1 105 ? -1.048 -2.498 2.777 1.00 78.44 105 GLU A N 1
ATOM 741 C CA . GLU A 1 105 ? 0.099 -2.185 1.930 1.00 78.44 105 GLU A CA 1
ATOM 742 C C . GLU A 1 105 ? 0.649 -3.474 1.301 1.00 78.44 105 GLU A C 1
ATOM 744 O O . GLU A 1 105 ? 0.952 -4.433 2.022 1.00 78.44 105 GLU A O 1
ATOM 749 N N . PRO A 1 106 ? 0.752 -3.542 -0.039 1.00 70.75 106 PRO A N 1
ATOM 750 C CA . PRO A 1 106 ? 1.366 -4.686 -0.684 1.00 70.75 106 PRO A CA 1
ATOM 751 C C . PRO A 1 106 ? 2.858 -4.724 -0.355 1.00 70.75 106 PRO A C 1
ATOM 753 O O . PRO A 1 106 ? 3.505 -3.683 -0.221 1.00 70.75 106 PRO A O 1
ATOM 756 N N . GLU A 1 107 ? 3.424 -5.930 -0.284 1.00 69.56 107 GLU A N 1
ATOM 757 C CA . GLU A 1 107 ? 4.874 -6.066 -0.183 1.00 69.56 107 GLU A CA 1
ATOM 758 C C . GLU A 1 107 ? 5.547 -5.346 -1.364 1.00 69.56 107 GLU A C 1
ATOM 760 O O . GLU A 1 107 ? 5.084 -5.470 -2.508 1.00 69.56 107 GLU A O 1
ATOM 765 N N . PRO A 1 108 ? 6.624 -4.578 -1.114 1.00 64.44 108 PRO A N 1
ATOM 766 C CA . PRO A 1 108 ? 7.296 -3.838 -2.164 1.00 64.44 108 PRO A CA 1
ATOM 767 C C . PRO A 1 108 ? 7.875 -4.822 -3.180 1.00 64.44 108 PRO A C 1
ATOM 769 O O . PRO A 1 108 ? 8.778 -5.599 -2.869 1.00 64.44 108 PRO A O 1
ATOM 772 N N . VAL A 1 109 ? 7.370 -4.779 -4.415 1.00 63.31 109 VAL A N 1
ATOM 773 C CA . VAL A 1 109 ? 7.955 -5.550 -5.514 1.00 63.31 109 VAL A CA 1
ATOM 774 C C . VAL A 1 109 ? 9.324 -4.936 -5.822 1.00 63.31 109 VAL A C 1
ATOM 776 O O . VAL A 1 109 ? 9.384 -3.744 -6.149 1.00 63.31 109 VAL A O 1
ATOM 779 N N . PRO A 1 110 ? 10.431 -5.695 -5.717 1.00 61.03 110 PRO A N 1
ATOM 780 C CA . PRO A 1 110 ? 11.755 -5.155 -5.985 1.00 61.03 110 PRO A CA 1
ATOM 781 C C . PRO A 1 110 ? 11.824 -4.672 -7.435 1.00 61.03 110 PRO A C 1
ATOM 783 O O . PRO A 1 110 ? 11.628 -5.447 -8.376 1.00 61.03 110 PRO A O 1
ATOM 786 N N . ARG A 1 111 ? 12.089 -3.374 -7.622 1.00 62.12 111 ARG A N 1
ATOM 787 C CA . ARG A 1 111 ? 12.343 -2.810 -8.949 1.00 62.12 111 ARG A CA 1
ATOM 788 C C . ARG A 1 111 ? 13.691 -3.339 -9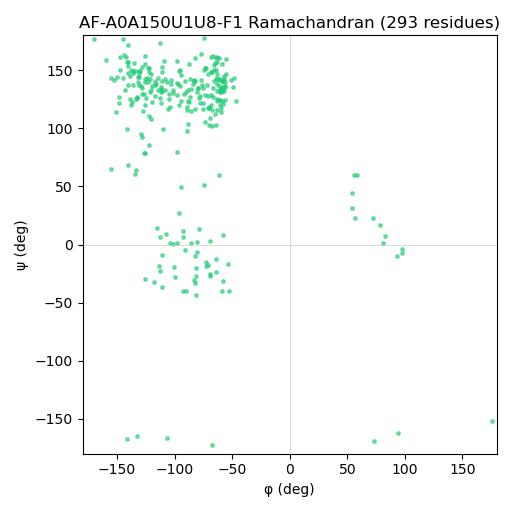.420 1.00 62.12 111 ARG A C 1
ATOM 790 O O . ARG A 1 111 ? 14.699 -3.068 -8.779 1.00 62.12 111 ARG A O 1
ATOM 797 N N . ARG A 1 112 ? 13.704 -4.092 -10.523 1.00 60.28 112 ARG A N 1
ATOM 798 C CA . ARG A 1 112 ? 14.956 -4.518 -11.155 1.00 60.28 112 ARG A CA 1
ATOM 799 C C . ARG A 1 112 ? 15.627 -3.295 -11.761 1.00 60.28 112 ARG A C 1
ATOM 801 O O . ARG A 1 112 ? 15.162 -2.764 -12.766 1.00 60.28 112 ARG A O 1
ATOM 808 N N . SER A 1 113 ? 16.714 -2.864 -11.149 1.00 55.50 113 SER A N 1
ATOM 809 C CA . SER A 1 113 ? 17.598 -1.845 -11.694 1.00 55.50 113 SER A CA 1
ATOM 810 C C . SER A 1 113 ? 18.642 -2.506 -12.591 1.00 55.50 113 SER A C 1
ATOM 812 O O . SER A 1 113 ? 18.995 -3.673 -12.406 1.00 55.50 113 SER A O 1
ATOM 814 N N . ALA A 1 114 ? 19.184 -1.748 -13.547 1.00 52.41 114 ALA A N 1
ATOM 815 C CA . ALA A 1 114 ? 20.237 -2.208 -14.459 1.00 52.41 114 ALA A CA 1
ATOM 816 C C . ALA A 1 114 ? 21.482 -2.792 -13.743 1.00 52.41 114 ALA A C 1
ATOM 818 O O . ALA A 1 114 ? 22.273 -3.490 -14.370 1.00 52.41 114 ALA A O 1
ATOM 819 N N . GLY A 1 115 ? 21.651 -2.526 -12.440 1.00 52.41 115 GLY A N 1
ATOM 820 C CA . GLY A 1 115 ? 22.792 -2.946 -11.623 1.00 52.41 115 GLY A CA 1
ATOM 821 C C . GLY A 1 115 ? 22.559 -4.116 -10.658 1.00 52.41 115 GLY A C 1
ATOM 822 O O . GLY A 1 115 ? 23.505 -4.492 -9.971 1.00 52.41 115 GLY A O 1
ATOM 823 N N . ASP A 1 116 ? 21.365 -4.724 -10.596 1.00 56.69 116 ASP A N 1
ATOM 824 C CA . ASP A 1 116 ? 21.021 -5.713 -9.545 1.00 56.69 116 AS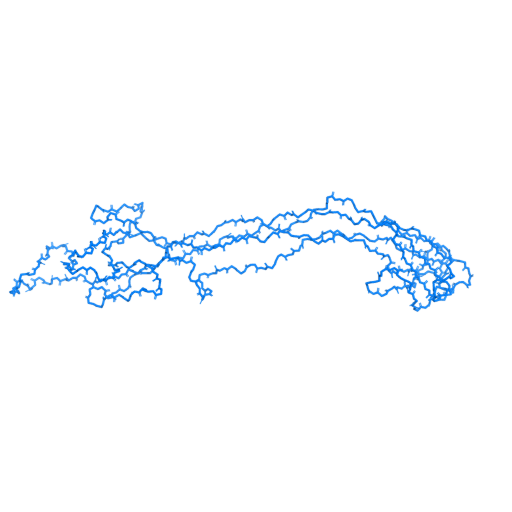P A CA 1
ATOM 825 C C . ASP A 1 116 ? 21.591 -7.134 -9.785 1.00 56.69 116 ASP A C 1
ATOM 827 O O . ASP A 1 116 ? 21.239 -8.105 -9.114 1.00 56.69 116 ASP A O 1
ATOM 831 N N . GLY A 1 117 ? 22.537 -7.258 -10.718 1.00 52.12 117 GLY A N 1
ATOM 832 C CA . GLY A 1 117 ? 23.653 -8.199 -10.593 1.00 52.12 117 GLY A CA 1
ATOM 833 C C . GLY A 1 117 ? 23.428 -9.670 -10.948 1.00 52.12 117 GLY A C 1
ATOM 834 O O . GLY A 1 117 ? 24.389 -10.426 -10.853 1.00 52.12 117 GLY A O 1
ATOM 835 N N . PHE A 1 118 ? 22.241 -10.107 -11.387 1.00 52.81 118 PHE A N 1
ATOM 836 C CA . PHE A 1 118 ? 22.048 -11.532 -11.722 1.00 52.81 118 PHE A CA 1
ATOM 837 C C . PHE A 1 118 ? 21.511 -11.837 -13.122 1.00 52.81 118 PHE A C 1
ATOM 839 O O . PHE A 1 118 ? 21.856 -12.885 -13.664 1.00 52.81 118 PHE A O 1
ATOM 846 N N . ILE A 1 119 ? 20.714 -10.962 -13.743 1.00 62.59 119 ILE A N 1
ATOM 847 C CA . ILE A 1 119 ? 20.240 -11.140 -15.126 1.00 62.59 119 ILE A CA 1
ATOM 848 C C . ILE A 1 119 ? 20.084 -9.754 -15.755 1.00 62.59 119 ILE A C 1
ATOM 850 O O . ILE A 1 119 ? 19.334 -8.933 -15.227 1.00 62.59 119 ILE A O 1
ATOM 854 N N . SER A 1 120 ? 20.784 -9.501 -16.864 1.00 74.38 120 SER A N 1
ATOM 855 C CA . SER A 1 120 ? 20.615 -8.271 -17.644 1.00 74.38 120 SER A CA 1
ATOM 856 C C . SER A 1 120 ? 19.144 -8.130 -18.069 1.00 74.38 120 SER A C 1
ATOM 858 O O . SER A 1 120 ? 18.574 -9.101 -18.573 1.00 74.38 120 SER A O 1
ATOM 860 N N . PRO A 1 121 ? 18.504 -6.959 -17.889 1.00 82.75 121 PRO A N 1
ATOM 861 C CA . PRO A 1 121 ? 17.124 -6.726 -18.323 1.00 82.75 121 PRO A CA 1
ATOM 862 C C . PRO A 1 121 ? 16.973 -6.684 -19.851 1.00 82.75 121 PRO A C 1
ATOM 864 O O . PRO A 1 121 ? 15.890 -6.426 -20.365 1.00 82.75 121 PRO A O 1
ATOM 867 N N . TRP A 1 122 ? 18.052 -6.915 -20.591 1.00 88.12 122 TRP A N 1
ATOM 868 C CA . TRP A 1 122 ? 18.106 -6.848 -22.038 1.00 88.12 122 TRP A CA 1
ATOM 869 C C . TRP A 1 122 ? 18.323 -8.234 -22.632 1.00 88.12 122 TRP A C 1
ATOM 871 O O . TRP A 1 122 ? 19.189 -8.984 -22.180 1.00 88.12 122 TRP A O 1
ATOM 881 N N . LYS A 1 123 ? 17.576 -8.572 -23.687 1.00 89.31 123 LYS A N 1
ATOM 882 C CA . LYS A 1 123 ? 17.764 -9.853 -24.393 1.00 89.31 123 LYS A CA 1
ATOM 883 C C . LYS A 1 123 ? 18.919 -9.818 -25.385 1.00 89.31 123 LYS A C 1
ATOM 885 O O . LYS A 1 123 ? 19.512 -10.861 -25.660 1.00 89.31 123 LYS A O 1
ATOM 890 N N . THR A 1 124 ? 19.236 -8.634 -25.903 1.00 91.56 124 THR A N 1
ATOM 891 C CA . THR A 1 124 ? 20.229 -8.456 -26.959 1.00 91.56 124 THR A CA 1
ATOM 892 C C . THR A 1 124 ? 21.331 -7.518 -26.498 1.00 91.56 124 THR A C 1
ATOM 894 O O . THR A 1 124 ? 21.072 -6.422 -26.009 1.00 91.56 124 THR A O 1
ATOM 897 N N . PHE A 1 125 ? 22.571 -7.941 -26.708 1.00 92.19 125 PHE A N 1
ATOM 898 C CA . PHE A 1 125 ? 23.785 -7.180 -26.461 1.00 92.19 125 PHE A CA 1
ATOM 899 C C . PHE A 1 125 ? 24.501 -6.900 -27.778 1.00 92.19 125 PHE A C 1
ATOM 901 O O . PHE A 1 125 ? 24.551 -7.755 -28.669 1.00 92.19 125 PHE A O 1
ATOM 908 N N . ALA A 1 126 ? 25.091 -5.714 -27.887 1.00 93.56 126 ALA A N 1
ATOM 909 C CA . ALA A 1 126 ? 25.912 -5.332 -29.016 1.00 93.56 126 ALA A CA 1
ATOM 910 C C . ALA A 1 126 ? 27.251 -4.743 -28.580 1.00 93.56 126 ALA A C 1
ATOM 912 O O . ALA A 1 126 ? 27.317 -3.894 -27.692 1.00 93.56 126 ALA A O 1
ATOM 913 N N . ARG A 1 127 ? 28.319 -5.151 -29.272 1.00 92.06 127 ARG A N 1
ATOM 914 C CA . ARG A 1 127 ? 29.679 -4.628 -29.086 1.00 92.06 127 ARG A CA 1
ATOM 915 C C . ARG A 1 127 ? 30.230 -4.150 -30.414 1.00 92.06 127 ARG A C 1
ATOM 917 O O . ARG A 1 127 ? 30.361 -4.940 -31.351 1.00 92.06 127 ARG A O 1
ATOM 924 N N . ALA A 1 128 ? 30.573 -2.867 -30.488 1.00 90.38 128 ALA A N 1
ATOM 925 C CA . ALA A 1 128 ? 31.241 -2.307 -31.650 1.00 90.38 128 ALA A CA 1
ATOM 926 C C . ALA A 1 128 ? 32.748 -2.216 -31.411 1.00 90.38 128 ALA A C 1
ATOM 928 O O . ALA A 1 128 ? 33.218 -1.647 -30.419 1.00 90.38 128 ALA A O 1
ATOM 929 N N . CYS A 1 129 ? 33.488 -2.749 -32.372 1.00 88.50 129 CYS A N 1
ATOM 930 C CA . CYS A 1 129 ? 34.938 -2.752 -32.408 1.00 88.50 129 CYS A CA 1
ATOM 931 C C . CYS A 1 129 ? 35.412 -1.956 -33.625 1.00 88.50 129 CYS A C 1
ATOM 933 O O . CYS A 1 129 ? 34.866 -2.084 -34.730 1.00 88.50 129 CYS A O 1
ATOM 935 N N . LYS A 1 130 ? 36.433 -1.133 -33.418 1.00 83.69 130 LYS A N 1
ATOM 936 C CA . LYS A 1 130 ? 37.075 -0.289 -34.417 1.00 83.69 130 LYS A CA 1
ATOM 937 C C . LYS A 1 130 ? 38.532 -0.723 -34.578 1.00 83.69 130 LYS A C 1
ATOM 939 O O . LYS A 1 130 ? 39.206 -1.056 -33.610 1.00 83.69 130 LYS A O 1
ATOM 944 N N . GLY A 1 131 ? 38.985 -0.715 -35.817 1.00 72.50 131 GLY A N 1
ATOM 945 C CA . GLY A 1 131 ? 40.368 -0.863 -36.224 1.00 72.50 131 GLY A CA 1
ATOM 946 C C . GLY A 1 131 ? 40.861 0.470 -36.742 1.00 72.50 131 GLY A C 1
ATOM 947 O O . GLY A 1 131 ? 40.060 1.339 -37.119 1.00 72.50 131 GLY A O 1
ATOM 948 N N . ASP A 1 132 ? 42.170 0.641 -36.717 1.00 64.06 132 ASP A N 1
ATOM 949 C CA . ASP A 1 132 ? 42.775 1.793 -37.349 1.00 64.06 132 ASP A CA 1
ATOM 950 C C . ASP A 1 132 ? 42.773 1.575 -38.864 1.00 64.06 132 ASP A C 1
ATOM 952 O O . ASP A 1 132 ? 43.055 0.467 -39.327 1.00 64.06 132 ASP A O 1
ATOM 956 N N . PRO A 1 133 ? 42.384 2.592 -39.652 1.00 56.94 133 PRO A N 1
ATOM 957 C CA . PRO A 1 133 ? 42.570 2.517 -41.089 1.00 56.94 133 PRO A CA 1
ATOM 958 C C . PRO A 1 133 ? 44.063 2.331 -41.353 1.00 56.94 133 PRO A C 1
ATOM 960 O O . PRO A 1 133 ? 44.885 2.964 -40.685 1.00 56.94 133 PRO A O 1
ATOM 963 N N . ILE A 1 134 ? 44.405 1.495 -42.330 1.00 54.09 134 ILE A N 1
ATOM 964 C CA . ILE A 1 134 ? 45.772 1.450 -42.843 1.00 54.09 134 ILE A CA 1
ATOM 965 C C . ILE A 1 134 ? 46.009 2.824 -43.472 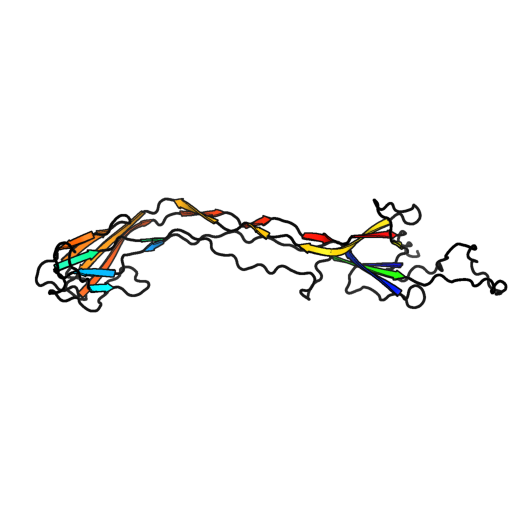1.00 54.09 134 ILE A C 1
ATOM 967 O O . ILE A 1 134 ? 45.444 3.146 -44.518 1.00 54.09 134 ILE A O 1
ATOM 971 N N . ALA A 1 135 ? 46.746 3.686 -42.775 1.00 43.16 135 ALA A N 1
ATOM 972 C CA . ALA A 1 135 ? 47.306 4.870 -43.391 1.00 43.16 135 ALA A CA 1
ATOM 973 C C . ALA A 1 135 ? 48.444 4.354 -44.262 1.00 43.16 135 ALA A C 1
ATOM 975 O O . ALA A 1 135 ? 49.457 3.921 -43.729 1.00 43.16 135 ALA A O 1
ATOM 976 N N . LEU A 1 136 ? 48.239 4.332 -45.576 1.00 46.72 136 LEU A N 1
ATOM 977 C CA . LEU A 1 136 ? 49.373 4.305 -46.482 1.00 46.72 136 LEU A CA 1
ATOM 978 C C . LEU A 1 136 ? 50.006 5.691 -46.358 1.00 46.72 136 LEU A C 1
ATOM 980 O O . LEU A 1 136 ? 49.439 6.686 -46.813 1.00 46.72 136 LEU A O 1
ATOM 984 N N . ASP A 1 137 ? 51.109 5.778 -45.630 1.00 42.62 137 ASP A N 1
ATOM 985 C CA . ASP A 1 137 ? 52.075 6.841 -45.818 1.00 42.62 137 ASP A CA 1
ATOM 986 C C . ASP A 1 137 ? 52.524 6.826 -47.285 1.00 42.62 137 ASP A C 1
ATOM 988 O O . ASP A 1 137 ? 52.729 5.766 -47.877 1.00 42.62 137 ASP A O 1
ATOM 992 N N . ASP A 1 138 ? 52.619 8.016 -47.886 1.00 44.47 138 ASP A N 1
ATOM 993 C CA . ASP A 1 138 ? 52.857 8.262 -49.319 1.00 44.47 138 ASP A CA 1
ATOM 994 C C . ASP A 1 138 ? 54.171 7.646 -49.881 1.00 44.47 138 ASP A C 1
ATOM 996 O O . ASP A 1 138 ? 54.535 7.918 -51.026 1.00 44.47 138 ASP A O 1
ATOM 1000 N N . GLU A 1 139 ? 54.900 6.821 -49.119 1.00 46.75 139 GLU A N 1
ATOM 1001 C CA . GLU A 1 139 ? 56.226 6.299 -49.476 1.00 46.75 139 GLU A CA 1
ATOM 1002 C C . GLU A 1 139 ? 56.288 4.784 -49.774 1.00 46.75 139 GLU A C 1
ATOM 1004 O O . GLU A 1 139 ? 57.276 4.348 -50.365 1.00 46.75 139 GLU A O 1
ATOM 1009 N N . ASP A 1 140 ? 55.238 3.986 -49.529 1.00 44.06 140 ASP A N 1
ATOM 1010 C CA . ASP A 1 140 ? 55.220 2.545 -49.877 1.00 44.06 140 ASP A CA 1
ATOM 1011 C C . ASP A 1 140 ? 54.572 2.256 -51.250 1.00 44.06 140 ASP A C 1
ATOM 1013 O O . ASP A 1 140 ? 53.731 1.375 -51.426 1.00 44.06 140 ASP A O 1
ATOM 1017 N N . VAL A 1 141 ? 55.004 2.994 -52.280 1.00 45.34 141 VAL A N 1
ATOM 1018 C CA . VAL A 1 141 ? 54.562 2.815 -53.685 1.00 45.34 141 VAL A CA 1
ATOM 1019 C C . VAL A 1 141 ? 55.278 1.654 -54.403 1.00 45.34 141 VAL A C 1
ATOM 1021 O O . VAL A 1 141 ? 54.996 1.380 -55.566 1.00 45.34 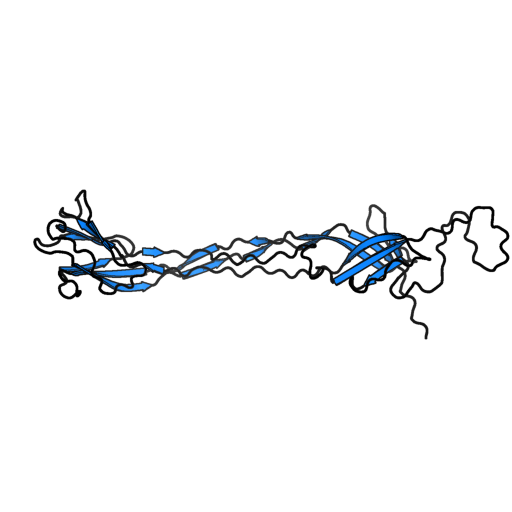141 VAL A O 1
ATOM 1024 N N . PHE A 1 142 ? 56.160 0.897 -53.741 1.00 44.09 142 PHE A N 1
ATOM 1025 C CA . PHE A 1 142 ? 56.797 -0.277 -54.358 1.00 44.09 142 PHE A CA 1
ATOM 1026 C C . PHE A 1 142 ? 56.939 -1.458 -53.389 1.00 44.09 142 PHE A C 1
ATOM 1028 O O . PHE A 1 142 ? 58.043 -1.854 -53.020 1.00 44.09 142 PHE A O 1
ATOM 1035 N N . GLY A 1 143 ? 55.802 -2.044 -53.007 1.00 40.44 143 GLY A N 1
ATOM 1036 C CA . GLY A 1 143 ? 55.714 -3.395 -52.450 1.00 40.44 143 GLY A CA 1
ATOM 1037 C C . GLY A 1 143 ? 55.166 -4.363 -53.501 1.00 40.44 143 GLY A C 1
ATOM 1038 O O . GLY A 1 143 ? 54.059 -4.186 -53.994 1.00 40.44 143 GLY A O 1
ATOM 1039 N N . ASP A 1 144 ? 55.962 -5.362 -53.864 1.00 45.16 144 ASP A N 1
ATOM 1040 C CA . ASP A 1 144 ? 55.788 -6.306 -54.979 1.00 45.16 144 ASP A CA 1
ATOM 1041 C C . ASP A 1 144 ? 54.707 -7.389 -54.717 1.00 45.16 144 ASP A C 1
ATOM 1043 O O . ASP A 1 144 ? 54.962 -8.590 -54.828 1.00 45.16 144 ASP A O 1
ATOM 1047 N N . THR A 1 145 ? 53.495 -6.993 -54.317 1.00 44.84 145 THR A N 1
ATOM 1048 C CA . THR A 1 145 ? 52.383 -7.924 -54.045 1.00 44.84 145 THR A CA 1
ATOM 1049 C C . THR A 1 145 ? 51.037 -7.350 -54.485 1.00 44.84 145 THR A C 1
ATOM 1051 O O . THR A 1 145 ? 50.726 -6.207 -54.168 1.00 44.84 145 THR A O 1
ATOM 1054 N N . ASP A 1 146 ? 50.239 -8.164 -55.188 1.00 43.66 146 ASP A N 1
ATOM 1055 C CA . ASP A 1 146 ? 48.866 -7.910 -55.661 1.00 43.66 146 ASP A CA 1
ATOM 1056 C C . ASP A 1 146 ? 47.850 -7.651 -54.514 1.00 43.66 146 ASP A C 1
ATOM 1058 O O . ASP A 1 146 ? 46.872 -8.384 -54.357 1.00 43.66 146 ASP A O 1
ATOM 1062 N N . GLU A 1 147 ? 48.054 -6.623 -53.686 1.00 45.25 147 GLU A N 1
ATOM 1063 C CA . GLU A 1 147 ? 47.089 -6.179 -52.670 1.00 45.25 147 GLU A CA 1
ATOM 1064 C C . GLU A 1 147 ? 46.354 -4.901 -53.123 1.00 45.25 147 GLU A C 1
ATOM 1066 O O . GLU A 1 147 ? 46.948 -4.032 -53.769 1.00 45.25 147 GLU A O 1
ATOM 1071 N N . PRO A 1 148 ? 45.042 -4.765 -52.836 1.00 44.97 148 PRO A N 1
ATOM 1072 C CA . PRO A 1 148 ? 44.242 -3.644 -53.318 1.00 44.97 148 PRO A CA 1
ATOM 1073 C C . PRO A 1 148 ? 44.716 -2.311 -52.718 1.00 44.97 148 PRO A C 1
ATOM 1075 O O . PRO A 1 148 ? 44.555 -2.048 -51.528 1.00 44.97 148 PRO A O 1
ATOM 1078 N N . VAL A 1 149 ? 45.268 -1.455 -53.582 1.00 50.59 149 VAL A N 1
ATOM 1079 C CA . VAL A 1 149 ? 45.689 -0.085 -53.265 1.00 50.59 149 VAL A CA 1
ATOM 1080 C C . VAL A 1 149 ? 44.468 0.783 -52.976 1.00 50.59 149 VAL A C 1
ATOM 1082 O O . VAL A 1 149 ? 43.526 0.862 -53.766 1.00 50.59 149 VAL A O 1
ATOM 1085 N N . CYS A 1 150 ? 44.511 1.471 -51.846 1.00 54.34 150 CYS A N 1
ATOM 1086 C CA . CYS A 1 150 ? 43.468 2.383 -51.409 1.00 54.34 150 CYS A CA 1
ATOM 1087 C C . CYS A 1 150 ? 43.550 3.720 -52.138 1.00 54.34 150 CYS A C 1
ATOM 1089 O O . CYS A 1 150 ? 44.621 4.330 -52.134 1.00 54.34 150 CYS A O 1
ATOM 1091 N N . PRO A 1 151 ? 42.458 4.208 -52.754 1.00 51.34 151 PRO A N 1
ATOM 1092 C CA . PRO A 1 151 ? 42.469 5.498 -53.428 1.00 51.34 151 PRO A CA 1
ATOM 1093 C C . PRO A 1 151 ? 42.832 6.627 -52.456 1.00 51.34 151 PRO A C 1
ATOM 1095 O O . PRO A 1 151 ? 42.311 6.701 -51.341 1.00 51.34 151 PRO A O 1
ATOM 1098 N N . ALA A 1 152 ? 43.716 7.532 -52.882 1.00 42.81 152 ALA A N 1
ATOM 1099 C CA . ALA A 1 152 ? 44.135 8.675 -52.077 1.00 42.81 152 ALA A CA 1
ATOM 1100 C C . ALA A 1 152 ? 42.922 9.525 -51.653 1.00 42.81 152 ALA A C 1
ATOM 1102 O O . ALA A 1 152 ? 42.149 9.993 -52.489 1.00 42.81 152 ALA A O 1
ATOM 1103 N N . GLY A 1 153 ? 42.765 9.732 -50.343 1.00 45.62 153 GLY A N 1
ATOM 1104 C CA . GLY A 1 153 ? 41.625 10.443 -49.750 1.00 45.62 153 GLY A CA 1
ATOM 1105 C C . GLY A 1 153 ? 40.510 9.537 -49.217 1.00 45.62 153 GLY A C 1
ATOM 1106 O O . GLY A 1 153 ? 39.623 10.030 -48.518 1.00 45.62 153 GLY A O 1
ATOM 1107 N N . GLU A 1 154 ? 40.578 8.227 -49.462 1.00 49.09 154 GLU A N 1
ATOM 1108 C CA . GLU A 1 154 ? 39.669 7.236 -48.889 1.00 49.09 154 GLU A CA 1
ATOM 1109 C C . GLU A 1 154 ? 40.347 6.463 -47.751 1.00 49.09 154 GLU A C 1
ATOM 1111 O O . GLU A 1 154 ? 41.514 6.084 -47.819 1.00 49.09 154 GLU A O 1
ATOM 1116 N N . LYS A 1 155 ? 39.607 6.223 -46.663 1.00 51.94 155 LYS A N 1
ATOM 1117 C CA . LYS A 1 155 ? 40.047 5.311 -45.602 1.00 51.94 155 LYS A CA 1
ATOM 1118 C C . LYS A 1 155 ? 39.571 3.917 -45.953 1.00 51.94 155 LYS A C 1
ATOM 1120 O O . LYS A 1 155 ? 38.425 3.574 -45.670 1.00 51.94 155 LYS A O 1
ATOM 1125 N N . CYS A 1 156 ? 40.449 3.117 -46.536 1.00 54.78 156 CYS A N 1
ATOM 1126 C CA . CYS A 1 156 ? 40.154 1.708 -46.682 1.00 54.78 156 CYS A CA 1
ATOM 1127 C C . CYS A 1 156 ? 40.110 1.017 -45.337 1.00 54.78 156 CYS A C 1
ATOM 1129 O O . CYS A 1 156 ? 41.002 1.139 -44.494 1.00 54.78 156 CYS A O 1
ATOM 1131 N N . TRP A 1 157 ? 39.075 0.211 -45.201 1.00 55.69 157 TRP A N 1
ATOM 1132 C CA . TRP A 1 157 ? 39.074 -0.878 -44.262 1.00 55.69 157 TRP A CA 1
ATOM 1133 C C . TRP A 1 157 ? 39.628 -2.112 -44.983 1.00 55.69 157 TRP A C 1
ATOM 1135 O O . TRP A 1 157 ? 39.157 -2.394 -46.086 1.00 55.69 157 TRP A O 1
ATOM 1145 N N . PRO A 1 158 ? 40.592 -2.855 -44.417 1.00 53.41 158 PRO A N 1
ATOM 1146 C CA . PRO A 1 158 ? 41.034 -4.100 -45.035 1.00 53.41 158 PRO A CA 1
ATOM 1147 C C . PRO A 1 158 ? 39.837 -5.059 -45.146 1.00 53.41 158 PRO A C 1
ATOM 1149 O O . PRO A 1 158 ? 39.235 -5.435 -44.138 1.00 53.41 158 PRO A O 1
ATOM 1152 N N . ALA A 1 159 ? 39.445 -5.438 -46.361 1.00 52.16 159 ALA A N 1
ATOM 1153 C CA . ALA A 1 159 ? 38.490 -6.521 -46.604 1.00 52.16 159 ALA A CA 1
ATOM 1154 C C . ALA A 1 159 ? 38.886 -7.278 -47.889 1.00 52.16 159 ALA A C 1
ATOM 1156 O O . ALA A 1 159 ? 39.310 -6.609 -48.831 1.00 52.16 159 ALA A O 1
ATOM 1157 N N . PRO A 1 160 ? 38.723 -8.624 -47.978 1.00 49.81 160 PRO A N 1
ATOM 1158 C CA . PRO A 1 160 ? 37.734 -9.427 -47.256 1.00 49.81 160 PRO A CA 1
ATOM 1159 C C . PRO A 1 160 ? 38.266 -10.798 -46.772 1.00 49.81 160 PRO A C 1
ATOM 1161 O O . PRO A 1 160 ? 38.219 -11.788 -47.499 1.00 49.81 160 PRO A O 1
ATOM 1164 N N . GLU A 1 161 ? 38.642 -10.921 -45.503 1.00 55.38 161 GLU A N 1
ATOM 1165 C CA . GLU A 1 161 ? 38.295 -12.164 -44.806 1.00 55.38 161 GLU A CA 1
ATOM 1166 C C . GLU A 1 161 ? 36.846 -12.004 -44.328 1.00 55.38 161 GLU A C 1
ATOM 1168 O O . GLU A 1 161 ? 36.462 -10.885 -43.950 1.00 55.38 161 GLU A O 1
ATOM 1173 N N . PRO A 1 162 ? 35.996 -13.051 -44.386 1.00 59.66 162 PRO A N 1
ATOM 1174 C CA . PRO A 1 162 ? 34.676 -12.958 -43.779 1.00 59.66 162 PRO A CA 1
ATOM 1175 C C . PRO A 1 162 ? 34.859 -12.427 -42.352 1.00 59.66 162 PRO A C 1
ATOM 1177 O O . PRO A 1 162 ? 35.798 -12.850 -41.669 1.00 59.66 162 PRO A O 1
ATOM 1180 N N . PRO A 1 163 ? 34.026 -11.466 -41.905 1.00 63.47 163 PRO A N 1
ATOM 1181 C CA . PRO A 1 163 ? 34.142 -10.954 -40.554 1.00 63.47 163 PRO A CA 1
ATOM 1182 C C . PRO A 1 163 ? 34.169 -12.146 -39.590 1.00 63.47 163 PRO A C 1
ATOM 1184 O O . PRO A 1 163 ? 33.464 -13.134 -39.841 1.00 63.47 163 PRO A O 1
ATOM 1187 N N . PRO A 1 164 ? 34.986 -12.088 -38.521 1.00 68.19 164 PRO A N 1
ATOM 1188 C CA . PRO A 1 164 ? 35.089 -13.191 -37.580 1.00 68.19 164 PRO A CA 1
ATOM 1189 C C . PRO A 1 164 ? 33.690 -13.662 -37.160 1.00 68.19 164 PRO A C 1
ATOM 1191 O O . PRO A 1 164 ? 32.794 -12.818 -37.042 1.00 68.19 164 PRO A O 1
ATOM 1194 N N . PRO A 1 165 ? 33.469 -14.972 -36.955 1.00 68.94 165 PRO A N 1
ATOM 1195 C CA . PRO A 1 165 ? 32.137 -15.512 -36.708 1.00 68.94 165 PRO A CA 1
ATOM 1196 C C . PRO A 1 165 ? 31.355 -14.694 -35.669 1.00 68.94 165 PRO A C 1
ATOM 1198 O O . PRO A 1 165 ? 31.820 -14.482 -34.552 1.00 68.94 165 PRO A O 1
ATOM 1201 N N . GLY A 1 166 ? 30.174 -14.204 -36.057 1.00 73.50 166 GLY A N 1
ATOM 1202 C CA . GLY A 1 166 ? 29.311 -13.374 -35.208 1.00 73.50 166 GLY A CA 1
ATOM 1203 C C . GLY A 1 166 ? 29.490 -11.855 -35.350 1.00 73.50 166 GLY A C 1
ATOM 1204 O O . GLY A 1 166 ? 28.642 -11.110 -34.854 1.00 73.50 166 GLY A O 1
ATOM 1205 N N . PHE A 1 167 ? 30.520 -11.374 -36.054 1.00 80.06 167 PHE A N 1
ATOM 1206 C CA . PHE A 1 167 ? 30.678 -9.956 -36.384 1.00 80.06 167 PHE A CA 1
ATOM 1207 C C . PHE A 1 167 ? 30.120 -9.619 -37.769 1.00 80.06 167 PHE A C 1
ATOM 1209 O O . PHE A 1 167 ? 30.134 -10.422 -38.698 1.00 80.06 167 PHE A O 1
ATOM 1216 N N . ARG A 1 168 ? 29.661 -8.378 -37.913 1.00 85.06 168 ARG A N 1
ATOM 1217 C CA . ARG A 1 168 ? 29.223 -7.771 -39.177 1.00 85.06 168 ARG A CA 1
ATOM 1218 C C . ARG A 1 168 ? 29.915 -6.432 -39.395 1.00 85.06 168 ARG A C 1
ATOM 1220 O O . ARG A 1 168 ? 30.327 -5.760 -38.441 1.00 85.06 168 ARG A O 1
ATOM 1227 N N . GLN A 1 169 ? 30.070 -6.049 -40.657 1.00 84.81 169 GLN A N 1
ATOM 1228 C CA . GLN A 1 169 ? 30.558 -4.722 -41.012 1.00 84.81 169 GLN A CA 1
ATOM 1229 C C . GLN A 1 169 ? 29.412 -3.721 -40.866 1.00 84.81 169 GLN A C 1
ATOM 1231 O O . GLN A 1 169 ? 28.322 -3.930 -41.399 1.00 84.81 169 GLN A O 1
ATOM 1236 N N . CYS A 1 170 ? 29.650 -2.666 -40.088 1.00 87.31 170 CYS A N 1
ATOM 1237 C CA . CYS A 1 170 ? 28.645 -1.660 -39.777 1.00 87.31 170 CYS A CA 1
ATOM 1238 C C . CYS A 1 170 ? 29.285 -0.289 -39.604 1.00 87.31 170 CYS A C 1
ATOM 1240 O O . CYS A 1 170 ? 30.410 -0.185 -39.103 1.00 87.31 170 CYS A O 1
ATOM 1242 N N . ILE A 1 171 ? 28.512 0.739 -39.929 1.00 87.69 171 ILE A N 1
ATOM 1243 C CA . ILE A 1 171 ? 28.811 2.145 -39.679 1.00 87.69 171 ILE A CA 1
ATOM 1244 C C . ILE A 1 171 ? 27.903 2.669 -38.561 1.00 87.69 171 ILE A C 1
ATOM 1246 O O . ILE A 1 171 ? 26.738 2.285 -38.461 1.00 87.69 171 ILE A O 1
ATOM 1250 N N . MET A 1 172 ? 28.441 3.530 -37.697 1.00 88.12 172 MET A N 1
ATOM 1251 C CA . MET A 1 172 ? 27.669 4.202 -36.649 1.00 88.12 172 MET A CA 1
ATOM 1252 C C . MET A 1 172 ? 27.157 5.537 -37.185 1.00 88.12 172 MET A C 1
ATOM 1254 O O . MET A 1 172 ? 27.934 6.329 -37.720 1.00 88.12 172 MET A O 1
ATOM 1258 N N . TYR A 1 173 ? 25.864 5.801 -37.027 1.00 87.38 173 TYR A N 1
ATOM 1259 C CA . TYR A 1 173 ? 25.287 7.093 -37.375 1.00 87.38 173 TYR A CA 1
ATOM 1260 C C . TYR A 1 173 ? 25.657 8.131 -36.306 1.00 87.38 173 TYR A C 1
ATOM 1262 O O . TYR A 1 173 ? 25.351 7.952 -35.129 1.00 87.38 173 TYR A O 1
ATOM 1270 N N . LEU A 1 174 ? 26.320 9.215 -36.718 1.00 84.00 174 LEU A N 1
ATOM 1271 C CA . LEU A 1 174 ? 26.746 10.323 -35.845 1.00 84.00 174 LEU A CA 1
ATOM 1272 C C . LEU A 1 174 ? 26.005 11.642 -36.145 1.00 84.00 174 LEU A C 1
ATOM 1274 O O . LEU A 1 174 ? 26.382 12.692 -35.628 1.00 84.00 174 LEU A O 1
ATOM 1278 N N . GLY A 1 175 ? 24.997 11.612 -37.024 1.00 76.12 175 GLY A N 1
ATOM 1279 C CA . GLY A 1 175 ? 24.247 12.799 -37.443 1.00 76.12 175 GLY A CA 1
ATOM 1280 C C . GLY A 1 175 ? 23.225 13.281 -36.405 1.00 76.12 175 GLY A C 1
ATOM 1281 O O . GLY A 1 175 ? 22.854 12.554 -35.488 1.00 76.12 175 GLY A O 1
ATOM 1282 N N . GLY A 1 176 ? 22.755 14.521 -36.565 1.00 62.47 176 GLY A N 1
ATOM 1283 C CA . GLY A 1 176 ? 21.770 15.167 -35.683 1.00 62.47 176 GLY A CA 1
ATOM 1284 C C . GLY A 1 176 ? 20.312 15.086 -36.160 1.00 62.47 176 GLY A C 1
ATOM 1285 O O . GLY A 1 176 ? 19.544 15.996 -35.865 1.00 62.47 176 GLY A O 1
ATOM 1286 N N . GLY A 1 177 ? 19.939 14.062 -36.937 1.00 76.19 177 GLY A N 1
ATOM 1287 C CA . GLY A 1 177 ? 18.601 13.908 -37.524 1.00 76.19 177 GLY A CA 1
ATOM 1288 C C . GLY A 1 177 ? 18.100 12.461 -37.518 1.00 76.19 177 GLY A C 1
ATOM 1289 O O . GLY A 1 177 ? 18.675 11.603 -36.849 1.00 76.19 177 GLY A O 1
ATOM 1290 N N . GLU A 1 178 ? 17.020 12.190 -38.257 1.00 81.12 178 GLU A N 1
ATOM 1291 C CA . GLU A 1 178 ? 16.505 10.827 -38.421 1.00 81.12 178 GLU A CA 1
ATOM 1292 C C . GLU A 1 178 ? 17.559 9.956 -39.133 1.00 81.12 178 GLU A C 1
ATOM 1294 O O . GLU A 1 178 ? 18.060 10.345 -40.196 1.00 81.12 178 GLU A O 1
ATOM 1299 N N . PRO A 1 179 ? 17.962 8.814 -38.546 1.00 84.19 179 PRO A N 1
ATOM 1300 C CA . PRO A 1 179 ? 19.003 7.982 -39.123 1.00 84.19 179 PRO A CA 1
ATOM 1301 C C . PRO A 1 179 ? 18.496 7.312 -40.402 1.00 84.19 179 PRO A C 1
ATOM 1303 O O . PRO A 1 179 ? 17.569 6.508 -40.370 1.00 84.19 179 PRO A O 1
ATOM 1306 N N . VAL A 1 180 ? 19.142 7.616 -41.527 1.00 87.88 180 VAL A N 1
ATOM 1307 C CA . VAL A 1 180 ? 18.910 6.949 -42.813 1.00 87.88 180 VAL A CA 1
ATOM 1308 C C . VAL A 1 180 ? 20.151 6.139 -43.155 1.00 87.88 180 VAL A C 1
ATOM 1310 O O . VAL A 1 180 ? 21.254 6.686 -43.229 1.00 87.88 180 VAL A O 1
ATOM 1313 N N . CYS A 1 181 ? 19.974 4.833 -43.336 1.00 87.94 181 CYS A N 1
ATOM 1314 C CA . CYS A 1 181 ? 21.067 3.948 -43.705 1.00 87.94 181 CYS A CA 1
ATOM 1315 C C . CYS A 1 181 ? 21.366 4.028 -45.213 1.00 87.94 181 CYS A C 1
ATOM 1317 O O . CYS A 1 181 ? 20.425 3.994 -46.005 1.00 87.94 181 CYS A O 1
ATOM 1319 N N . PRO A 1 182 ? 22.645 4.120 -45.622 1.00 88.25 182 PRO A N 1
ATOM 1320 C CA . PRO A 1 182 ? 23.043 4.014 -47.025 1.00 88.25 182 PRO A CA 1
ATOM 1321 C C . PRO A 1 182 ? 22.726 2.637 -47.619 1.00 88.25 182 PRO A C 1
ATOM 1323 O O . PRO A 1 182 ? 22.696 1.643 -46.890 1.00 88.25 182 PRO A O 1
ATOM 1326 N N . ASP A 1 183 ? 22.599 2.568 -48.945 1.00 86.62 183 ASP A N 1
ATOM 1327 C CA . ASP A 1 183 ? 22.305 1.325 -49.677 1.00 86.62 183 ASP A CA 1
ATOM 1328 C C . ASP A 1 183 ? 23.351 0.222 -49.437 1.00 86.62 183 ASP A C 1
ATOM 1330 O O . ASP A 1 183 ? 23.005 -0.957 -49.389 1.00 86.62 183 ASP A O 1
ATOM 1334 N N . ASP A 1 184 ? 24.613 0.599 -49.203 1.00 83.00 184 ASP A N 1
ATOM 1335 C CA . ASP A 1 184 ? 25.700 -0.338 -48.889 1.00 83.00 184 ASP A CA 1
ATOM 1336 C C . ASP A 1 184 ? 25.583 -0.960 -47.484 1.00 83.00 184 ASP A C 1
ATOM 1338 O O . ASP A 1 184 ? 26.209 -1.982 -47.204 1.00 83.00 184 ASP A O 1
ATOM 1342 N N . TYR A 1 185 ? 24.785 -0.363 -46.591 1.00 86.56 185 TYR A N 1
ATOM 1343 C CA . TYR A 1 185 ? 24.575 -0.799 -45.206 1.00 86.56 185 TYR A CA 1
ATOM 1344 C C . TYR A 1 185 ? 23.081 -0.779 -44.843 1.00 86.56 185 TYR A C 1
ATOM 1346 O O . TYR A 1 185 ? 22.681 -0.071 -43.919 1.00 86.56 185 TYR A O 1
ATOM 1354 N N . PRO A 1 186 ? 22.229 -1.554 -45.532 1.00 89.38 186 PRO A N 1
ATOM 1355 C CA . PRO A 1 186 ? 20.781 -1.362 -45.481 1.00 89.38 186 PRO A CA 1
ATOM 1356 C C . PRO A 1 186 ? 20.140 -1.805 -44.155 1.00 89.38 186 PRO A C 1
ATOM 1358 O O . PRO A 1 186 ? 18.986 -1.472 -43.886 1.00 89.38 186 PRO A O 1
ATOM 1361 N N . LEU A 1 187 ? 20.843 -2.577 -43.316 1.00 90.62 187 LEU A N 1
ATOM 1362 C CA . LEU A 1 187 ? 20.287 -3.112 -42.072 1.00 90.62 187 LEU A CA 1
ATOM 1363 C C . LEU A 1 187 ? 20.488 -2.137 -40.913 1.00 90.62 187 LEU A C 1
ATOM 1365 O O . LEU A 1 187 ? 21.575 -2.050 -40.343 1.00 90.62 187 LEU A O 1
ATOM 1369 N N . MET A 1 188 ? 19.421 -1.443 -40.530 1.00 91.06 188 MET A N 1
ATOM 1370 C CA . MET A 1 188 ? 19.422 -0.560 -39.367 1.00 91.06 188 MET A CA 1
ATOM 1371 C C . MET A 1 188 ? 19.244 -1.344 -38.060 1.00 91.06 188 MET A C 1
ATOM 1373 O O . MET A 1 188 ? 18.311 -2.132 -37.910 1.00 91.06 188 MET A O 1
ATOM 1377 N N . HIS A 1 189 ? 20.101 -1.068 -37.082 1.00 93.12 189 HIS A N 1
ATOM 1378 C CA . HIS A 1 189 ? 20.013 -1.569 -35.715 1.00 93.12 189 HIS A CA 1
ATOM 1379 C C . HIS A 1 189 ? 20.133 -0.413 -34.723 1.00 93.12 189 HIS A C 1
ATOM 1381 O O . HIS A 1 189 ? 21.003 0.444 -34.870 1.00 93.12 189 HIS A O 1
ATOM 1387 N N . VAL A 1 190 ? 19.287 -0.399 -33.694 1.00 93.81 190 VAL A N 1
ATOM 1388 C CA . VAL A 1 190 ? 19.311 0.618 -32.636 1.00 93.81 190 VAL A CA 1
ATOM 1389 C C . VAL A 1 190 ? 19.619 -0.065 -31.312 1.00 93.81 190 VAL A C 1
ATOM 1391 O O . VAL A 1 190 ? 18.951 -1.028 -30.943 1.00 93.81 190 VAL A O 1
ATOM 1394 N N . PHE A 1 191 ? 20.626 0.447 -30.611 1.00 94.62 191 PHE A N 1
ATOM 1395 C CA . PHE A 1 191 ? 21.032 -0.023 -29.289 1.00 94.62 191 PHE A CA 1
ATOM 1396 C C . PHE A 1 191 ? 20.992 1.119 -28.285 1.00 94.62 191 PHE A C 1
ATOM 1398 O O . PHE A 1 191 ? 21.183 2.281 -28.634 1.00 94.62 191 PHE A O 1
ATOM 1405 N N . TYR A 1 192 ? 20.760 0.780 -27.029 1.00 93.31 192 TYR A N 1
ATOM 1406 C CA . TYR A 1 192 ? 20.573 1.705 -25.926 1.00 93.31 192 TYR A CA 1
ATOM 1407 C C . TYR A 1 192 ? 21.621 1.429 -24.860 1.00 93.31 192 TYR A C 1
ATOM 1409 O O . TYR A 1 192 ? 21.993 0.278 -24.622 1.00 93.31 192 TYR A O 1
ATOM 1417 N N . ARG A 1 193 ? 22.127 2.482 -24.224 1.00 87.94 193 ARG A N 1
ATOM 1418 C CA . ARG A 1 193 ? 23.086 2.308 -23.124 1.00 87.94 193 ARG A CA 1
ATOM 1419 C C . ARG A 1 193 ? 22.396 2.018 -21.802 1.00 87.94 193 ARG A C 1
ATOM 1421 O O . ARG A 1 193 ? 22.934 1.259 -21.010 1.00 87.94 193 ARG A O 1
ATOM 1428 N N . ASP A 1 194 ? 21.213 2.588 -21.617 1.00 85.31 194 ASP A N 1
ATOM 1429 C CA . ASP A 1 194 ? 20.456 2.530 -20.374 1.00 85.31 194 ASP A CA 1
ATOM 1430 C C . ASP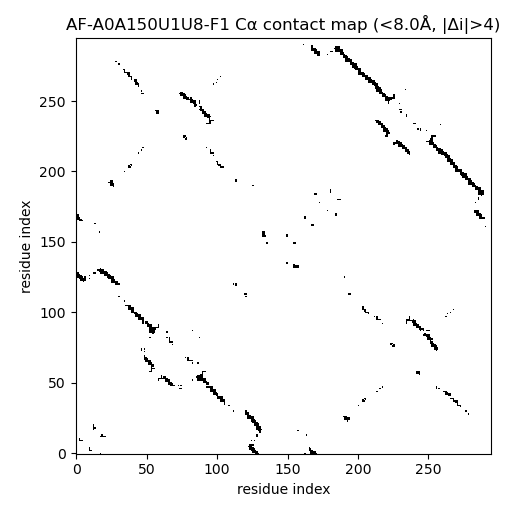 A 1 194 ? 18.954 2.466 -20.650 1.00 85.31 194 ASP A C 1
ATOM 1432 O O . ASP A 1 194 ? 18.498 2.516 -21.795 1.00 85.31 194 ASP A O 1
ATOM 1436 N N . PHE A 1 195 ? 18.171 2.345 -19.584 1.00 88.12 195 PHE A N 1
ATOM 1437 C CA . PHE A 1 195 ? 16.730 2.546 -19.602 1.00 88.12 195 PHE A CA 1
ATOM 1438 C C . PHE A 1 195 ? 16.313 3.343 -18.368 1.00 88.12 195 PHE A C 1
ATOM 1440 O O . PHE A 1 195 ? 16.950 3.277 -17.321 1.00 88.12 195 PHE A O 1
ATOM 1447 N N . GLU A 1 196 ? 15.239 4.106 -18.504 1.00 87.56 196 GLU A N 1
ATOM 1448 C CA . GLU A 1 196 ? 14.589 4.793 -17.397 1.00 87.56 196 GLU A CA 1
ATOM 1449 C C . GLU A 1 196 ? 13.304 4.047 -17.051 1.00 87.56 196 GLU A C 1
ATOM 1451 O O . GLU A 1 196 ? 12.494 3.750 -17.935 1.00 87.56 196 GLU A O 1
ATOM 1456 N N . ASP A 1 197 ? 13.127 3.728 -15.771 1.00 85.75 197 ASP A N 1
ATOM 1457 C CA . ASP A 1 197 ? 11.931 3.066 -15.268 1.00 85.75 197 ASP A CA 1
ATOM 1458 C C . ASP A 1 197 ? 11.110 4.019 -14.401 1.00 85.75 197 ASP A C 1
ATOM 1460 O O . ASP A 1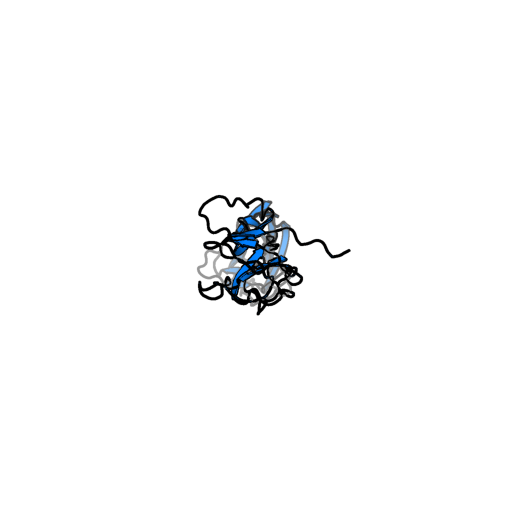 197 ? 11.388 4.228 -13.221 1.00 85.75 197 ASP A O 1
ATOM 1464 N N . THR A 1 198 ? 10.074 4.589 -15.012 1.00 87.75 198 THR A N 1
ATOM 1465 C CA . THR A 1 198 ? 9.125 5.500 -14.352 1.00 87.75 198 THR A CA 1
ATOM 1466 C C . THR A 1 198 ? 7.902 4.768 -13.809 1.00 87.75 198 THR A C 1
ATOM 1468 O O . THR A 1 198 ? 6.898 5.402 -13.492 1.00 87.75 198 THR A O 1
ATOM 1471 N N . ARG A 1 199 ? 7.933 3.429 -13.767 1.00 87.94 199 ARG A N 1
ATOM 1472 C CA . ARG A 1 199 ? 6.767 2.648 -13.367 1.00 87.94 199 ARG A CA 1
ATOM 1473 C C . ARG A 1 199 ? 6.476 2.784 -11.891 1.00 87.94 199 ARG A C 1
ATOM 1475 O O . ARG A 1 199 ? 7.338 2.535 -11.051 1.00 87.94 199 ARG A O 1
ATOM 1482 N N . GLU A 1 200 ? 5.236 3.125 -11.589 1.00 86.56 200 GLU A N 1
ATOM 1483 C CA . GLU A 1 200 ? 4.735 3.292 -10.230 1.00 86.56 200 GLU A CA 1
ATOM 1484 C C . GLU A 1 200 ? 3.323 2.732 -10.134 1.00 86.56 200 GLU A C 1
ATOM 1486 O O . GLU A 1 200 ? 2.602 2.684 -11.125 1.00 86.56 200 GLU A O 1
ATOM 1491 N N . CYS A 1 201 ? 2.920 2.307 -8.942 1.00 88.56 201 CYS A N 1
ATOM 1492 C CA . CYS A 1 201 ? 1.563 1.833 -8.707 1.00 88.56 201 CYS A CA 1
ATOM 1493 C C . CYS A 1 201 ? 0.726 2.953 -8.094 1.00 88.56 201 CYS A C 1
ATOM 1495 O O . CYS A 1 201 ? 1.201 3.659 -7.201 1.00 88.56 201 CYS A O 1
ATOM 1497 N N . THR A 1 202 ? -0.523 3.103 -8.538 1.00 89.62 202 THR A N 1
ATOM 1498 C CA . THR A 1 202 ? -1.466 3.997 -7.856 1.00 89.62 202 THR A CA 1
ATOM 1499 C C . THR A 1 202 ? -1.679 3.535 -6.411 1.00 89.62 202 THR A C 1
ATOM 1501 O O . THR A 1 202 ? -1.705 2.326 -6.151 1.00 89.62 202 THR A O 1
ATOM 1504 N N . PRO A 1 203 ? -1.818 4.469 -5.450 1.00 88.19 203 PRO A N 1
ATOM 1505 C CA . PRO A 1 203 ? -1.994 4.115 -4.048 1.00 88.19 203 PRO A CA 1
ATOM 1506 C C . PRO A 1 203 ? -3.278 3.306 -3.850 1.00 88.19 203 PRO A C 1
ATOM 1508 O O . PRO A 1 203 ? -4.306 3.596 -4.465 1.00 88.19 203 PRO A O 1
ATOM 1511 N N . CYS A 1 204 ? -3.221 2.308 -2.968 1.00 91.06 204 CYS A N 1
ATOM 1512 C CA . CYS A 1 204 ? -4.398 1.529 -2.611 1.00 91.06 204 CYS A CA 1
ATOM 1513 C C . CYS A 1 204 ? -5.355 2.349 -1.743 1.00 91.06 204 CYS A C 1
ATOM 1515 O O . CYS A 1 204 ? -4.938 3.008 -0.789 1.00 91.06 204 CYS A O 1
ATOM 1517 N N . ALA A 1 205 ? -6.648 2.253 -2.041 1.00 91.44 205 ALA A N 1
ATOM 1518 C CA . ALA A 1 205 ? -7.712 2.867 -1.260 1.00 91.44 205 ALA A CA 1
ATOM 1519 C C . ALA A 1 205 ? -8.821 1.852 -0.964 1.00 91.44 205 ALA A C 1
ATOM 1521 O O . ALA A 1 205 ? -9.158 1.012 -1.802 1.00 91.44 205 ALA A O 1
ATOM 1522 N N . CYS A 1 206 ? -9.403 1.964 0.230 1.00 93.56 206 CYS A N 1
ATOM 1523 C CA . CYS A 1 206 ? -10.501 1.127 0.698 1.00 93.56 206 CYS A CA 1
ATOM 1524 C C . CYS A 1 206 ? -11.710 1.998 0.994 1.00 93.56 206 CYS A C 1
ATOM 1526 O O . CYS A 1 206 ? -11.632 2.919 1.806 1.00 93.56 206 CYS A O 1
ATOM 1528 N N . THR A 1 207 ? -12.823 1.700 0.328 1.00 91.19 207 THR A N 1
ATOM 1529 C CA . THR A 1 207 ? -14.068 2.452 0.499 1.00 91.19 207 THR A CA 1
ATOM 1530 C C . THR A 1 207 ? -15.112 1.564 1.171 1.00 91.19 207 THR A C 1
ATOM 1532 O O . THR A 1 207 ? -15.387 0.476 0.655 1.00 91.19 207 THR A O 1
ATOM 1535 N N . PRO A 1 208 ? -15.717 1.996 2.295 1.00 90.12 208 PRO A N 1
ATOM 1536 C CA . PRO A 1 208 ? -16.865 1.312 2.877 1.00 90.12 208 PRO A CA 1
ATOM 1537 C C . PRO A 1 208 ? -18.060 1.348 1.920 1.00 90.12 208 PRO A C 1
ATOM 1539 O O . PRO A 1 208 ? -18.499 2.419 1.506 1.00 90.12 208 PRO A O 1
ATOM 1542 N N . THR A 1 209 ? -18.592 0.179 1.575 1.00 88.56 209 THR A N 1
ATOM 1543 C CA . THR A 1 209 ? -19.749 0.020 0.676 1.00 88.56 209 THR A CA 1
ATOM 1544 C C . THR A 1 209 ? -20.985 -0.515 1.390 1.00 88.56 209 THR A C 1
ATOM 1546 O O . THR A 1 209 ? -22.102 -0.303 0.924 1.00 88.56 209 THR A O 1
ATOM 1549 N N . GLY A 1 210 ? -20.798 -1.191 2.524 1.00 84.56 210 GLY A N 1
ATOM 1550 C CA . GLY A 1 210 ? -21.877 -1.740 3.340 1.00 84.56 210 GLY A CA 1
ATOM 1551 C C . GLY A 1 210 ? -21.932 -1.085 4.712 1.00 84.56 210 GLY A C 1
ATOM 1552 O O . GLY A 1 210 ? -20.898 -0.890 5.353 1.00 84.56 210 GLY A O 1
ATOM 1553 N N . GLU A 1 211 ? -23.143 -0.787 5.178 1.00 83.25 211 GLU A N 1
ATOM 1554 C CA . GLU A 1 211 ? -23.374 -0.332 6.549 1.00 83.25 211 GLU A CA 1
ATOM 1555 C C . GLU A 1 211 ? -22.980 -1.423 7.555 1.00 83.25 211 GLU A C 1
ATOM 1557 O O . GLU A 1 211 ? -23.279 -2.605 7.366 1.00 83.25 211 GLU A O 1
ATOM 1562 N N . SER A 1 212 ? -22.323 -1.026 8.645 1.00 87.00 212 SER A N 1
ATOM 1563 C CA . SER A 1 212 ? -22.063 -1.908 9.781 1.00 87.00 212 SER A CA 1
ATOM 1564 C C . SER A 1 212 ? -23.231 -1.849 10.768 1.00 87.00 212 SER A C 1
ATOM 1566 O O . SER A 1 212 ? -23.710 -0.783 11.147 1.00 87.00 212 SER A O 1
ATOM 1568 N N . SER A 1 213 ? -23.695 -3.016 11.211 1.00 90.62 213 SER A N 1
ATOM 1569 C CA . SER A 1 213 ? -24.749 -3.150 12.216 1.00 90.62 213 SER A CA 1
ATOM 1570 C C . SER A 1 213 ? -24.270 -4.101 13.308 1.00 90.62 213 SER A C 1
ATOM 1572 O O . SER A 1 213 ? -24.358 -5.328 13.197 1.00 90.62 213 SER A O 1
ATOM 1574 N N . CYS A 1 214 ? -23.718 -3.516 14.370 1.00 94.12 214 CYS A N 1
ATOM 1575 C CA . CYS A 1 214 ? -23.197 -4.234 15.526 1.00 94.12 214 CYS A CA 1
ATOM 1576 C C . CYS A 1 214 ? -24.053 -3.895 16.756 1.00 94.12 214 CYS A C 1
ATOM 1578 O O . CYS A 1 214 ? -24.329 -2.728 17.033 1.00 94.12 214 CYS A O 1
ATOM 1580 N N . SER A 1 215 ? -24.460 -4.908 17.520 1.00 94.25 215 SER A N 1
ATOM 1581 C CA . SER A 1 215 ? -25.133 -4.722 18.812 1.00 94.25 215 SER A CA 1
ATOM 1582 C C . SER A 1 215 ? -24.869 -5.916 19.719 1.00 94.25 215 SER A C 1
ATOM 1584 O O . SER A 1 215 ? -24.884 -7.057 19.248 1.00 94.25 215 SER A O 1
ATOM 1586 N N . ALA A 1 216 ? -24.668 -5.677 21.009 1.00 95.94 216 ALA A N 1
ATOM 1587 C CA . ALA A 1 216 ? -24.371 -6.719 21.984 1.00 95.94 216 ALA A CA 1
ATOM 1588 C C . ALA A 1 216 ? -25.169 -6.527 23.272 1.00 95.94 216 ALA A C 1
ATOM 1590 O O . ALA A 1 216 ? -25.428 -5.401 23.685 1.00 95.94 216 ALA A O 1
ATOM 1591 N N . SER A 1 217 ? -25.531 -7.628 23.923 1.00 95.38 217 SER A N 1
ATOM 1592 C CA . SER A 1 217 ? -25.996 -7.632 25.307 1.00 95.38 217 SER A CA 1
ATOM 1593 C C . SER A 1 217 ? -24.803 -7.770 26.247 1.00 95.38 217 SER A C 1
ATOM 1595 O O . SER A 1 217 ? -24.066 -8.753 26.151 1.00 95.38 217 SER A O 1
ATOM 1597 N N . VAL A 1 218 ? -24.636 -6.827 27.166 1.00 96.44 218 VAL A N 1
ATOM 1598 C CA . VAL A 1 218 ? -23.579 -6.822 28.182 1.00 96.44 218 VAL A CA 1
ATOM 1599 C C . VAL A 1 218 ? -24.217 -7.044 29.542 1.00 96.44 218 VAL A C 1
ATOM 1601 O O . VAL A 1 218 ? -25.217 -6.402 29.868 1.00 96.44 218 VAL A O 1
ATOM 1604 N N . SER A 1 219 ? -23.655 -7.967 30.316 1.00 96.06 219 SER A N 1
ATOM 1605 C CA . SER A 1 219 ? -24.162 -8.343 31.633 1.00 96.06 219 SER A CA 1
ATOM 1606 C C . SER A 1 219 ? -23.079 -8.216 32.696 1.00 96.06 219 SER A C 1
ATOM 1608 O O . SER A 1 219 ? -21.915 -8.536 32.452 1.00 96.06 219 SER A O 1
ATOM 1610 N N . ALA A 1 220 ? -23.486 -7.766 33.876 1.00 95.94 220 ALA A N 1
ATOM 1611 C CA . ALA A 1 220 ? -22.650 -7.580 35.051 1.00 95.94 220 ALA A CA 1
ATOM 1612 C C . ALA A 1 220 ? -23.216 -8.397 36.220 1.00 95.94 220 ALA A C 1
ATOM 1614 O O . ALA A 1 220 ? -24.438 -8.473 36.398 1.00 95.94 220 ALA A O 1
ATOM 1615 N N . TYR A 1 221 ? -22.327 -9.013 36.999 1.00 96.38 221 TYR A N 1
ATOM 1616 C CA . TYR A 1 221 ? -22.695 -10.034 37.978 1.00 96.38 221 TYR A CA 1
ATOM 1617 C C . TYR A 1 221 ? -22.077 -9.783 39.353 1.00 96.38 221 TYR A C 1
ATOM 1619 O O . TYR A 1 221 ? -20.956 -9.272 39.476 1.00 96.38 221 TYR A O 1
ATOM 1627 N N . ALA A 1 222 ? -22.825 -10.180 40.384 1.00 95.00 222 ALA A N 1
ATOM 1628 C CA . ALA A 1 222 ? -22.439 -10.073 41.791 1.00 95.00 222 ALA A CA 1
ATOM 1629 C C . ALA A 1 222 ? -21.529 -11.224 42.265 1.00 95.00 222 ALA A C 1
ATOM 1631 O O . ALA A 1 222 ? -20.954 -11.179 43.362 1.00 95.00 222 ALA A O 1
ATOM 1632 N N . ASP A 1 223 ? -21.386 -12.255 41.430 1.00 94.69 223 ASP A N 1
ATOM 1633 C CA . ASP A 1 223 ? -20.513 -13.410 41.610 1.00 94.69 223 ASP A CA 1
ATOM 1634 C C . ASP A 1 223 ? -19.367 -13.426 40.583 1.00 94.69 223 ASP A C 1
ATOM 1636 O O . ASP A 1 223 ? -19.298 -12.599 39.674 1.00 94.69 223 ASP A O 1
ATOM 1640 N N . ASP A 1 224 ? -18.440 -14.364 40.742 1.00 94.00 224 ASP A N 1
ATOM 1641 C CA . ASP A 1 224 ? -17.333 -14.631 39.821 1.00 94.00 224 ASP A CA 1
ATOM 1642 C C . ASP A 1 224 ? -17.670 -15.680 38.741 1.00 94.00 224 ASP A C 1
ATOM 1644 O O . ASP A 1 224 ? -16.862 -15.916 37.844 1.00 94.00 224 ASP A O 1
ATOM 1648 N N . ALA A 1 225 ? -18.859 -16.290 38.805 1.00 93.88 225 ALA A N 1
ATOM 1649 C CA . ALA A 1 225 ? -19.303 -17.384 37.938 1.00 93.88 225 ALA A CA 1
ATOM 1650 C C . ALA A 1 225 ? -20.263 -16.944 36.812 1.00 93.88 225 ALA A C 1
ATOM 1652 O O . ALA A 1 225 ? -20.721 -17.778 36.028 1.00 93.88 225 ALA A O 1
ATOM 1653 N N . CYS A 1 226 ? -20.575 -15.651 36.729 1.00 94.56 226 CYS A N 1
ATOM 1654 C CA . CYS A 1 226 ? -21.583 -15.070 35.851 1.00 94.56 226 CYS A CA 1
ATOM 1655 C C . CYS A 1 226 ? -22.975 -15.712 35.986 1.00 94.56 226 CYS A C 1
ATOM 1657 O O . CYS A 1 226 ? -23.630 -15.993 34.973 1.00 94.56 226 CYS A O 1
ATOM 1659 N N . THR A 1 227 ? -23.438 -15.956 37.218 1.00 94.50 227 THR A N 1
ATOM 1660 C CA . THR A 1 227 ? -24.765 -16.558 37.467 1.00 94.50 227 THR A CA 1
ATOM 1661 C C . THR A 1 227 ? -25.769 -15.594 38.093 1.00 94.50 227 THR A C 1
ATOM 1663 O O . THR A 1 227 ? -26.933 -15.594 37.696 1.00 94.50 227 THR A O 1
ATOM 1666 N N . ASP A 1 228 ? -25.319 -14.716 38.987 1.00 94.69 228 ASP A N 1
ATOM 1667 C CA . ASP A 1 228 ? -26.135 -13.725 39.690 1.00 94.69 228 ASP A CA 1
ATOM 1668 C C . ASP A 1 228 ? -26.038 -12.350 39.011 1.00 94.69 228 ASP A C 1
ATOM 1670 O O . ASP A 1 228 ? -25.238 -11.486 39.388 1.00 94.69 228 ASP A O 1
ATOM 1674 N N . ALA A 1 229 ? -26.784 -12.188 37.913 1.00 94.25 229 ALA A N 1
ATOM 1675 C CA . ALA A 1 229 ? -26.776 -10.968 37.110 1.00 94.25 229 ALA A CA 1
ATOM 1676 C C . ALA A 1 229 ? -27.613 -9.873 37.780 1.00 94.25 229 ALA A C 1
ATOM 1678 O O . ALA A 1 229 ? -28.822 -10.035 37.946 1.00 94.25 229 ALA A O 1
ATOM 1679 N N . PHE A 1 230 ? -26.997 -8.727 38.073 1.00 93.94 230 PHE A N 1
ATOM 1680 C CA . PHE A 1 230 ? -27.718 -7.552 38.577 1.00 93.94 230 PHE A CA 1
ATOM 1681 C C . PHE A 1 230 ? -27.984 -6.501 37.489 1.00 93.94 230 PHE A C 1
ATOM 1683 O O . PHE A 1 230 ? -28.878 -5.674 37.646 1.00 93.94 230 PHE A O 1
ATOM 1690 N N . ALA A 1 231 ? -27.244 -6.534 36.375 1.00 92.50 231 ALA A N 1
ATOM 1691 C CA . ALA A 1 231 ? -27.486 -5.678 35.215 1.00 92.50 231 ALA A CA 1
ATOM 1692 C C . ALA A 1 231 ? -27.282 -6.463 33.914 1.00 92.50 231 ALA A C 1
ATOM 1694 O O . ALA A 1 231 ? -26.319 -7.217 33.780 1.00 92.50 231 ALA A O 1
ATOM 1695 N N . SER A 1 232 ? -28.181 -6.276 32.945 1.00 94.38 232 SER A N 1
ATOM 1696 C CA . SER A 1 232 ? -28.076 -6.862 31.606 1.00 94.38 232 SER A CA 1
ATOM 1697 C C . SER A 1 232 ? -28.759 -5.955 30.589 1.00 94.38 232 SER A C 1
ATOM 1699 O O . SER A 1 232 ? -29.972 -5.751 30.647 1.00 94.38 232 SER A O 1
ATOM 1701 N N . HIS A 1 233 ? -27.980 -5.377 29.675 1.00 95.00 233 HIS A N 1
ATOM 1702 C CA . HIS A 1 233 ? -28.475 -4.367 28.740 1.00 95.00 233 HIS A CA 1
ATOM 1703 C C . HIS A 1 233 ? -27.896 -4.538 27.342 1.00 95.00 233 HIS A C 1
ATOM 1705 O O . HIS A 1 233 ? -26.751 -4.953 27.172 1.00 95.00 233 HIS A O 1
ATOM 1711 N N . ALA A 1 234 ? -28.695 -4.189 26.334 1.00 93.81 234 ALA A N 1
ATOM 1712 C CA . ALA A 1 234 ? -28.252 -4.133 24.950 1.00 93.81 234 ALA A CA 1
ATOM 1713 C C . ALA A 1 234 ? -27.615 -2.771 24.645 1.00 93.81 234 ALA A C 1
ATOM 1715 O O . ALA A 1 234 ? -28.189 -1.732 24.966 1.00 93.81 234 ALA A O 1
ATOM 1716 N N . VAL A 1 235 ? -26.458 -2.790 23.990 1.00 94.44 235 VAL A N 1
ATOM 1717 C CA . VAL A 1 235 ? -25.747 -1.607 23.497 1.00 94.44 235 VAL A CA 1
ATOM 1718 C C . VAL A 1 235 ? -25.464 -1.742 22.001 1.00 94.44 235 VAL A C 1
ATOM 1720 O O . VAL A 1 235 ? -25.147 -2.828 21.504 1.00 94.44 235 VAL A O 1
ATOM 1723 N N . GLY A 1 236 ? -25.627 -0.632 21.281 1.00 92.56 236 GLY A N 1
ATOM 1724 C CA . GLY A 1 236 ? -25.323 -0.490 19.854 1.00 92.56 236 GLY A CA 1
ATOM 1725 C C . GLY A 1 236 ? -24.061 0.344 19.623 1.00 92.56 236 GLY A C 1
ATOM 1726 O O . GLY A 1 236 ? -23.295 0.584 20.556 1.00 92.56 236 GLY A O 1
ATOM 1727 N N . THR A 1 237 ? -23.841 0.775 18.383 1.00 88.50 237 THR A N 1
ATOM 1728 C CA . THR A 1 237 ? -22.682 1.593 17.978 1.00 88.50 237 THR A CA 1
ATOM 1729 C C . THR A 1 237 ? -22.842 3.087 18.280 1.00 88.50 237 THR A C 1
ATOM 1731 O O . THR A 1 237 ? -21.844 3.797 18.345 1.00 88.50 237 THR A O 1
ATOM 1734 N N . GLU A 1 238 ? -24.071 3.581 18.466 1.00 85.56 238 GLU A N 1
ATOM 1735 C CA . GLU A 1 238 ? -24.345 5.025 18.554 1.00 85.56 238 GLU A CA 1
ATOM 1736 C C . GLU A 1 238 ? -24.065 5.633 19.933 1.00 85.56 238 GLU A C 1
ATOM 1738 O O . GLU A 1 238 ? -23.501 6.722 20.034 1.00 85.56 238 GLU A O 1
ATOM 1743 N N . ALA A 1 239 ? -24.469 4.949 21.006 1.00 85.31 239 ALA A N 1
ATOM 1744 C CA . ALA A 1 239 ? -24.338 5.458 22.364 1.00 85.31 239 ALA A CA 1
ATOM 1745 C C . ALA A 1 239 ? -24.152 4.325 23.376 1.00 85.31 239 ALA A C 1
ATOM 1747 O O . ALA A 1 239 ? -24.737 3.245 23.254 1.00 85.31 239 ALA A O 1
ATOM 1748 N N . GLY A 1 240 ? -23.328 4.601 24.387 1.00 86.62 240 GLY A N 1
ATOM 1749 C CA . GLY A 1 240 ? -23.239 3.771 25.582 1.00 86.62 240 GLY A CA 1
ATOM 1750 C C . GLY A 1 240 ? -24.450 3.961 26.492 1.00 86.62 240 GLY A C 1
ATOM 1751 O O . GLY A 1 240 ? -25.327 4.787 26.238 1.00 86.62 240 GLY A O 1
ATOM 1752 N N . LEU A 1 241 ? -24.469 3.211 27.586 1.00 93.81 241 LEU A N 1
ATOM 1753 C CA . LEU A 1 241 ? -25.529 3.251 28.583 1.00 93.81 241 LEU A CA 1
ATOM 1754 C C . LEU A 1 241 ? -24.946 3.541 29.966 1.00 93.81 241 LEU A C 1
ATOM 1756 O O . LEU A 1 241 ? -23.876 3.044 30.311 1.00 93.81 241 LEU A O 1
ATOM 1760 N N . CYS A 1 242 ? -25.678 4.313 30.762 1.00 94.38 242 CYS A N 1
ATOM 1761 C CA . CYS A 1 242 ? -25.466 4.424 32.199 1.00 94.38 242 CYS A CA 1
ATOM 1762 C C . CYS A 1 242 ? -26.616 3.723 32.923 1.00 94.38 242 CYS A C 1
ATOM 1764 O O . CYS A 1 242 ? -27.778 3.944 32.573 1.00 94.38 242 CYS A O 1
ATOM 1766 N N . VAL A 1 243 ? -26.298 2.899 33.919 1.00 94.06 243 VAL A N 1
ATOM 1767 C CA . VAL A 1 243 ? -27.291 2.201 34.742 1.00 94.06 243 VAL A CA 1
ATOM 1768 C C . VAL A 1 243 ? -27.007 2.425 36.219 1.00 94.06 243 VAL A C 1
ATOM 1770 O O . VAL A 1 243 ? -25.861 2.322 36.649 1.00 94.06 243 VAL A O 1
ATOM 1773 N N . ASP A 1 244 ? -28.043 2.733 36.992 1.00 93.88 244 ASP A N 1
ATOM 1774 C CA . ASP A 1 244 ? -27.939 2.790 38.449 1.00 93.88 244 ASP A CA 1
ATOM 1775 C C . ASP A 1 244 ? -27.931 1.374 39.024 1.00 93.88 244 ASP A C 1
ATOM 1777 O O . ASP A 1 244 ? -28.641 0.485 38.545 1.00 93.88 244 ASP A O 1
ATOM 1781 N N . VAL A 1 245 ? -27.112 1.168 40.050 1.00 93.19 245 VAL A N 1
ATOM 1782 C CA . VAL A 1 245 ? -26.937 -0.127 40.706 1.00 93.19 245 VAL A CA 1
ATOM 1783 C C . VAL A 1 245 ? -27.534 -0.057 42.107 1.00 93.19 245 VAL A C 1
ATOM 1785 O O . VAL A 1 245 ? -27.448 0.959 42.793 1.00 93.19 245 VAL A O 1
ATOM 1788 N N . MET A 1 246 ? -28.188 -1.141 42.521 1.00 88.81 246 MET A N 1
ATOM 1789 C CA . MET A 1 246 ? -28.742 -1.254 43.866 1.00 88.81 246 MET A CA 1
ATOM 1790 C C . MET A 1 246 ? -27.620 -1.278 44.910 1.00 88.81 246 MET A C 1
ATOM 1792 O O . MET A 1 246 ? -26.596 -1.930 44.712 1.00 88.81 246 MET A O 1
ATOM 1796 N N . GLU A 1 247 ? -27.841 -0.607 46.040 1.00 87.06 247 GLU A N 1
ATOM 1797 C CA . GLU A 1 247 ? -26.897 -0.611 47.159 1.00 87.06 247 GLU A CA 1
ATOM 1798 C C . GLU A 1 247 ? -26.599 -2.036 47.659 1.00 87.06 247 GLU A C 1
ATOM 1800 O O . GLU A 1 247 ? -27.473 -2.907 47.681 1.00 87.06 247 GLU A O 1
ATOM 1805 N N . GLY A 1 248 ? -25.354 -2.265 48.085 1.00 89.12 248 GLY A N 1
ATOM 1806 C CA . GLY A 1 248 ? -24.892 -3.548 48.626 1.00 89.12 248 GLY A CA 1
ATOM 1807 C C . GLY A 1 248 ? -24.488 -4.592 47.578 1.00 89.12 248 GLY A C 1
ATOM 1808 O O . GLY A 1 248 ? -24.205 -5.736 47.936 1.00 89.12 248 GLY A O 1
ATOM 1809 N N . VAL A 1 249 ? -24.443 -4.226 46.292 1.00 92.44 249 VAL A N 1
ATOM 1810 C CA . VAL A 1 249 ? -23.980 -5.101 45.205 1.00 92.44 249 VAL A CA 1
ATOM 1811 C C . VAL A 1 249 ? -22.548 -4.745 44.813 1.00 92.44 249 VAL A C 1
ATOM 1813 O O . VAL A 1 249 ? -22.242 -3.590 44.548 1.00 92.44 249 VAL A O 1
ATOM 1816 N N . ALA A 1 250 ? -21.671 -5.746 44.723 1.00 93.50 250 ALA A N 1
ATOM 1817 C CA . ALA A 1 250 ? -20.305 -5.591 44.221 1.00 93.50 250 ALA A CA 1
ATOM 1818 C C . ALA A 1 250 ? -20.177 -6.199 42.818 1.00 93.50 250 ALA A C 1
ATOM 1820 O O . ALA A 1 250 ? -20.682 -7.292 42.575 1.00 93.50 250 ALA A O 1
ATOM 1821 N N . LEU A 1 251 ? -19.451 -5.545 41.910 1.00 95.38 251 LEU A N 1
ATOM 1822 C CA . LEU A 1 251 ? -19.175 -6.080 40.574 1.00 95.38 251 LEU A CA 1
ATOM 1823 C C . LEU A 1 251 ? -18.005 -7.056 40.653 1.00 95.38 251 LEU A C 1
ATOM 1825 O O . LEU A 1 251 ? -16.885 -6.649 40.969 1.00 95.38 251 LEU A O 1
ATOM 1829 N N . LYS A 1 252 ? -18.249 -8.330 40.340 1.00 95.81 252 LYS A N 1
ATOM 1830 C CA . LYS A 1 252 ? -17.224 -9.384 40.420 1.00 95.81 252 LYS A CA 1
ATOM 1831 C C . LYS A 1 252 ? -16.915 -10.046 39.085 1.00 95.81 252 LYS A C 1
ATOM 1833 O O . LYS A 1 252 ? -15.764 -10.416 38.859 1.00 95.81 252 LYS A O 1
ATOM 1838 N N . SER A 1 253 ? -17.896 -10.153 38.195 1.00 96.44 253 SER A N 1
ATOM 1839 C CA . SER A 1 253 ? -17.687 -10.650 36.837 1.00 96.44 253 SER A CA 1
ATOM 1840 C C . SER A 1 253 ? -18.559 -9.932 35.814 1.00 96.44 253 SER A C 1
ATOM 1842 O O . SER A 1 253 ? -19.525 -9.238 36.151 1.00 96.44 253 SER A O 1
ATOM 1844 N N . MET A 1 254 ? -18.191 -10.078 34.543 1.00 96.12 254 MET A N 1
ATOM 1845 C CA . MET A 1 254 ? -18.973 -9.588 33.413 1.00 96.12 254 MET A CA 1
ATOM 1846 C C . MET A 1 254 ? -18.954 -10.577 32.251 1.00 96.12 254 MET A C 1
ATOM 1848 O O . MET A 1 254 ? -18.035 -11.385 32.108 1.00 96.12 254 MET A O 1
ATOM 1852 N N . SER A 1 255 ? -19.969 -10.482 31.398 1.00 96.50 255 SER A N 1
ATOM 1853 C CA . SER A 1 255 ? -20.052 -11.211 30.136 1.00 96.50 255 SER A CA 1
ATOM 1854 C C . SER A 1 255 ? -20.662 -10.322 29.055 1.00 96.50 255 SER A C 1
ATOM 1856 O O . SER A 1 255 ? -21.385 -9.366 29.350 1.00 96.50 255 SER A O 1
ATOM 1858 N N . ALA A 1 256 ? -20.385 -10.625 27.794 1.00 96.19 256 ALA A N 1
ATOM 1859 C CA . ALA A 1 256 ? -21.032 -9.963 26.675 1.00 96.19 256 ALA A CA 1
ATOM 1860 C C . ALA A 1 256 ? -21.373 -10.975 25.583 1.00 96.19 256 ALA A C 1
ATOM 1862 O O . ALA A 1 256 ? -20.666 -11.952 25.356 1.00 96.19 256 ALA A O 1
ATOM 1863 N N . ARG A 1 257 ? -22.494 -10.765 24.902 1.00 95.19 257 ARG A N 1
ATOM 1864 C CA . ARG A 1 257 ? -22.935 -11.626 23.803 1.00 95.19 257 ARG A CA 1
ATOM 1865 C C . ARG A 1 257 ? -23.434 -10.774 22.662 1.00 95.19 257 ARG A C 1
ATOM 1867 O O . ARG A 1 257 ? -24.168 -9.814 22.876 1.00 95.19 257 ARG A O 1
ATOM 1874 N N . TRP A 1 258 ? -23.058 -11.138 21.445 1.00 95.31 258 TRP A N 1
ATOM 1875 C CA . TRP A 1 258 ? -23.562 -10.472 20.256 1.00 95.31 258 TRP A CA 1
ATOM 1876 C C . TRP A 1 258 ? -25.056 -10.733 20.080 1.00 95.31 258 TRP A C 1
ATOM 1878 O O . TRP A 1 258 ? -25.494 -11.880 20.018 1.00 95.31 258 TRP A O 1
ATOM 1888 N N . THR A 1 259 ? -25.820 -9.657 19.941 1.00 93.81 259 THR A N 1
ATOM 1889 C CA . THR A 1 259 ? -27.216 -9.702 19.491 1.00 93.81 259 THR A CA 1
ATOM 1890 C C . THR A 1 259 ? -27.271 -9.581 17.969 1.00 93.81 259 THR A C 1
ATOM 1892 O O . THR A 1 259 ? -28.011 -10.302 17.306 1.00 93.81 259 THR A O 1
ATOM 1895 N N . THR A 1 260 ? -26.425 -8.710 17.409 1.00 93.94 260 THR A N 1
ATOM 1896 C CA . THR A 1 260 ? -26.200 -8.562 15.967 1.00 93.94 260 THR A CA 1
ATOM 1897 C C . THR A 1 260 ? -24.710 -8.381 15.726 1.00 93.94 260 THR A C 1
ATOM 1899 O O . THR A 1 260 ? -24.101 -7.479 16.297 1.00 93.94 260 THR A O 1
ATOM 1902 N N . HIS A 1 261 ? -24.134 -9.223 14.873 1.00 92.94 261 HIS A N 1
ATOM 1903 C CA . HIS A 1 261 ? -22.732 -9.153 14.476 1.00 92.94 261 HIS A CA 1
ATOM 1904 C C . HIS A 1 261 ? -22.648 -9.110 12.948 1.00 92.94 261 HIS A C 1
ATOM 1906 O O . HIS A 1 261 ? -22.458 -10.136 12.294 1.00 92.94 261 HIS A O 1
ATOM 1912 N N . ARG A 1 262 ? -22.894 -7.924 12.378 1.00 92.25 262 ARG A N 1
ATOM 1913 C CA . ARG A 1 262 ? -22.779 -7.663 10.938 1.00 92.25 262 ARG A CA 1
ATOM 1914 C C . ARG A 1 262 ? -21.778 -6.530 10.712 1.00 92.25 262 ARG A C 1
ATOM 1916 O O . ARG A 1 262 ? -22.192 -5.370 10.653 1.00 92.25 262 ARG A O 1
ATOM 1923 N N . PRO A 1 263 ? -20.471 -6.837 10.640 1.00 90.06 263 PRO A N 1
ATOM 1924 C CA . PRO A 1 263 ? -19.504 -5.857 10.167 1.00 90.06 263 PRO A CA 1
ATOM 1925 C C . PRO A 1 263 ? -19.856 -5.415 8.738 1.00 90.06 263 PRO A C 1
ATOM 1927 O O . PRO A 1 263 ? -20.545 -6.136 8.013 1.00 90.06 263 PRO A O 1
ATOM 1930 N N . GLY A 1 264 ? -19.422 -4.211 8.361 1.00 88.88 264 GLY A N 1
ATOM 1931 C CA . GLY A 1 264 ? -19.682 -3.657 7.031 1.00 88.88 264 GLY A CA 1
ATOM 1932 C C . GLY A 1 264 ? -18.952 -4.416 5.918 1.00 88.88 264 GLY A C 1
ATOM 1933 O O . GLY A 1 264 ? -18.307 -5.438 6.145 1.00 88.88 264 GLY A O 1
ATOM 1934 N N . THR A 1 265 ? -19.009 -3.892 4.700 1.00 90.06 265 THR A N 1
ATOM 1935 C CA . THR A 1 265 ? -18.217 -4.401 3.568 1.00 90.06 265 THR A CA 1
ATOM 1936 C C . THR A 1 265 ? -17.410 -3.280 2.948 1.00 90.06 265 THR A C 1
ATOM 1938 O O . THR A 1 265 ? -17.796 -2.114 3.045 1.00 90.06 265 THR A O 1
ATOM 1941 N N . CYS A 1 266 ? -16.306 -3.638 2.294 1.00 91.69 266 CYS A N 1
ATOM 1942 C CA . CYS A 1 266 ? -15.434 -2.681 1.636 1.00 91.69 266 CYS A CA 1
ATOM 1943 C C . CYS A 1 266 ? -15.001 -3.143 0.254 1.00 91.69 266 CYS A C 1
ATOM 1945 O O . CYS A 1 266 ? -14.851 -4.338 0.002 1.00 91.69 266 CYS A O 1
ATOM 1947 N N . GLU A 1 267 ? -14.775 -2.165 -0.614 1.00 92.44 267 GLU A N 1
ATOM 1948 C CA . GLU A 1 267 ? -14.241 -2.363 -1.954 1.00 92.44 267 GLU A CA 1
ATOM 1949 C C . GLU A 1 267 ? -12.836 -1.760 -2.042 1.00 92.44 267 GLU A C 1
ATOM 1951 O O . GLU A 1 267 ? -12.599 -0.628 -1.602 1.00 92.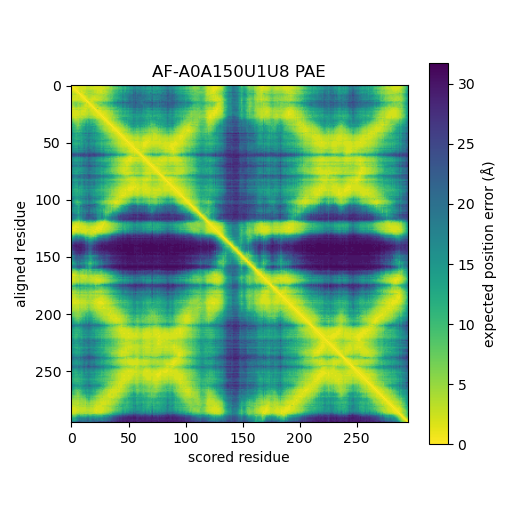44 267 GLU A O 1
ATOM 1956 N N . ALA A 1 268 ? -11.901 -2.551 -2.572 1.00 93.44 268 ALA A N 1
ATOM 1957 C CA . ALA A 1 268 ? -10.528 -2.133 -2.813 1.00 93.44 268 ALA A CA 1
ATOM 1958 C C . ALA A 1 268 ? -10.416 -1.461 -4.185 1.00 93.44 268 ALA A C 1
ATOM 1960 O O . ALA A 1 268 ? -11.021 -1.906 -5.157 1.00 93.44 268 ALA A O 1
ATOM 1961 N N . SER A 1 269 ? -9.597 -0.419 -4.268 1.00 92.00 269 SER A N 1
ATOM 1962 C CA . SER A 1 269 ? -9.299 0.307 -5.505 1.00 92.00 269 SER A CA 1
ATOM 1963 C C . SER A 1 269 ? -7.828 0.734 -5.541 1.00 92.00 269 SER A C 1
ATOM 1965 O O . SER A 1 269 ? -7.166 0.760 -4.499 1.00 92.00 269 SER A O 1
ATOM 1967 N N . GLY A 1 270 ? -7.318 1.055 -6.732 1.00 89.06 270 GLY A N 1
ATOM 1968 C CA . GLY A 1 270 ? -5.908 1.380 -6.961 1.00 89.06 270 GLY A CA 1
ATOM 1969 C C . GLY A 1 270 ? -5.081 0.171 -7.403 1.00 89.06 270 GLY A C 1
ATOM 1970 O O . GLY A 1 270 ? -5.629 -0.835 -7.856 1.00 89.06 270 GLY A O 1
ATOM 1971 N N . GLY A 1 271 ? -3.754 0.271 -7.283 1.00 87.75 271 GLY A N 1
ATOM 1972 C CA . GLY A 1 271 ? -2.839 -0.772 -7.759 1.00 87.75 271 GLY A CA 1
ATOM 1973 C C . GLY A 1 271 ? -2.735 -0.814 -9.284 1.00 87.75 271 GLY A C 1
ATOM 1974 O O . GLY A 1 271 ? -2.384 -1.836 -9.863 1.00 87.75 271 GLY A O 1
ATOM 1975 N N . GLU A 1 272 ? -3.055 0.291 -9.949 1.00 89.25 272 GLU A N 1
ATOM 1976 C CA . GLU A 1 272 ? -2.905 0.439 -11.391 1.00 89.25 272 GLU A CA 1
ATOM 1977 C C . GLU A 1 272 ? -1.474 0.855 -11.716 1.00 89.25 272 GLU A C 1
ATOM 1979 O O . GLU A 1 272 ? -0.896 1.715 -11.047 1.00 89.25 272 GLU A O 1
ATOM 1984 N N . LEU A 1 273 ? -0.908 0.255 -12.762 1.00 88.81 273 LEU A N 1
ATOM 1985 C CA . LEU A 1 273 ? 0.426 0.590 -13.232 1.00 88.81 273 LEU A CA 1
ATOM 1986 C C . LEU A 1 273 ? 0.408 1.927 -13.979 1.00 88.81 273 LEU A C 1
ATOM 1988 O O . LEU A 1 273 ? -0.190 2.053 -15.048 1.00 88.81 273 LEU A O 1
ATOM 1992 N N . LEU A 1 274 ? 1.119 2.903 -13.435 1.00 89.25 274 LEU A N 1
ATOM 1993 C CA . LEU A 1 274 ? 1.475 4.150 -14.093 1.00 89.25 274 LEU A CA 1
ATOM 1994 C C . LEU A 1 274 ? 2.892 4.067 -14.650 1.00 89.25 274 LEU A C 1
ATOM 1996 O O . LEU A 1 274 ? 3.718 3.287 -14.183 1.00 89.25 274 LEU A O 1
ATOM 2000 N N . GLY A 1 275 ? 3.183 4.918 -15.632 1.00 87.56 275 GLY A N 1
ATOM 2001 C CA . GLY A 1 275 ? 4.511 5.024 -16.225 1.00 87.56 275 GLY A CA 1
ATOM 2002 C C . GLY A 1 275 ? 4.873 3.846 -17.128 1.00 87.56 275 GLY A C 1
ATOM 2003 O O . GLY A 1 275 ? 4.036 3.046 -17.545 1.00 87.56 275 GLY A O 1
ATOM 2004 N N . LYS A 1 276 ? 6.149 3.788 -17.503 1.00 88.31 276 LYS A N 1
ATOM 2005 C CA . LYS A 1 276 ? 6.706 2.744 -18.371 1.00 88.31 276 LYS A CA 1
ATOM 2006 C C . LYS A 1 276 ? 8.219 2.663 -18.204 1.00 88.31 276 LYS A C 1
ATOM 2008 O O . LYS A 1 276 ? 8.856 3.638 -17.807 1.00 88.31 276 LYS A O 1
ATOM 2013 N N . ALA A 1 277 ? 8.778 1.516 -18.570 1.00 88.88 277 ALA A N 1
ATOM 2014 C CA . ALA A 1 277 ? 10.210 1.382 -18.772 1.00 88.88 277 ALA A CA 1
ATOM 2015 C C . ALA A 1 277 ? 10.551 1.752 -20.218 1.00 88.88 277 ALA A C 1
ATOM 2017 O O . ALA A 1 277 ? 10.004 1.172 -21.161 1.00 88.88 277 ALA A O 1
ATOM 2018 N N . THR A 1 278 ? 11.430 2.733 -20.396 1.00 90.06 278 THR A N 1
ATOM 2019 C CA . THR A 1 278 ? 11.849 3.215 -21.715 1.00 90.06 278 THR A CA 1
ATOM 2020 C C . THR A 1 278 ? 13.360 3.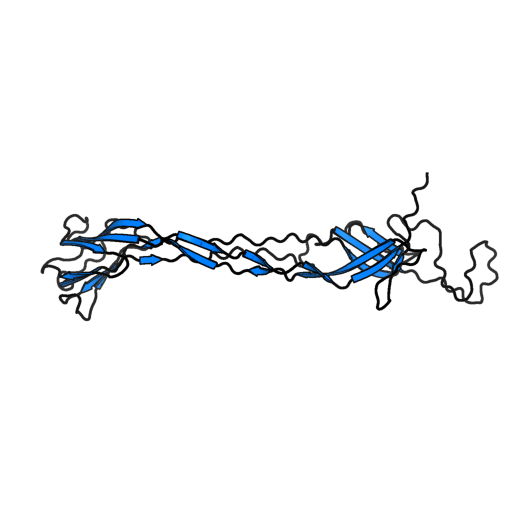171 -21.868 1.00 90.06 278 THR A C 1
ATOM 2022 O O . THR A 1 278 ? 14.058 3.781 -21.061 1.00 90.06 278 THR A O 1
ATOM 2025 N N . PRO A 1 279 ? 13.878 2.522 -22.923 1.00 90.88 279 PRO A N 1
ATOM 2026 C CA . PRO A 1 279 ? 15.282 2.622 -23.300 1.00 90.88 279 PRO A CA 1
ATOM 2027 C C . PRO A 1 279 ? 15.727 4.076 -23.535 1.00 90.88 279 PRO A C 1
ATOM 2029 O O . PRO A 1 279 ? 14.998 4.863 -24.142 1.00 90.88 279 PRO A O 1
ATOM 2032 N N . THR A 1 280 ? 16.933 4.429 -23.091 1.00 90.38 280 THR A N 1
ATOM 2033 C CA . THR A 1 280 ? 17.528 5.769 -23.212 1.00 90.38 280 THR A CA 1
ATOM 2034 C C . THR A 1 280 ? 18.901 5.712 -23.888 1.00 90.38 280 THR A C 1
ATOM 2036 O O . THR A 1 280 ? 19.528 4.658 -24.002 1.00 90.38 280 THR A O 1
ATOM 2039 N N . HIS A 1 281 ? 19.373 6.864 -24.374 1.00 89.75 281 HIS A N 1
ATOM 2040 C CA . HIS A 1 281 ? 20.648 6.993 -25.094 1.00 89.75 281 HIS A CA 1
ATOM 2041 C C . HIS A 1 281 ? 20.757 6.069 -26.327 1.00 89.75 281 HIS A C 1
ATOM 2043 O O . HIS A 1 281 ? 21.655 5.221 -26.385 1.00 89.75 281 HIS A O 1
ATOM 2049 N N . PRO A 1 282 ? 19.851 6.210 -27.316 1.00 93.00 282 PRO A N 1
ATOM 2050 C CA . PRO A 1 282 ? 19.896 5.409 -28.531 1.00 93.00 282 PRO A CA 1
ATOM 2051 C C . PRO A 1 282 ? 21.181 5.674 -29.323 1.00 93.00 282 PRO A C 1
ATOM 2053 O O . PRO A 1 282 ? 21.670 6.798 -29.417 1.00 93.00 282 PRO A O 1
ATOM 2056 N N . SER A 1 283 ? 21.722 4.626 -29.925 1.00 92.25 283 SER A N 1
ATOM 2057 C CA . SER A 1 283 ? 22.817 4.665 -30.886 1.00 92.25 283 SER A CA 1
ATOM 2058 C C . SER A 1 283 ? 22.455 3.778 -32.062 1.00 92.25 283 SER A C 1
ATOM 2060 O O . SER A 1 283 ? 22.144 2.598 -31.889 1.00 92.25 283 SER A O 1
ATOM 2062 N N . THR A 1 284 ? 22.494 4.355 -33.258 1.00 93.81 284 THR A N 1
ATOM 2063 C CA . THR A 1 284 ? 22.081 3.667 -34.479 1.00 93.81 284 THR A CA 1
ATOM 2064 C C . THR A 1 284 ? 23.294 3.179 -35.256 1.00 93.81 284 THR A C 1
ATOM 2066 O O . THR A 1 284 ? 24.249 3.924 -35.491 1.00 93.81 284 THR A O 1
ATOM 2069 N N . PHE A 1 285 ? 23.232 1.925 -35.683 1.00 91.75 285 PHE A N 1
ATOM 2070 C CA . PHE A 1 285 ? 24.215 1.275 -36.531 1.00 91.75 285 PHE A CA 1
ATOM 2071 C C . PHE A 1 285 ? 23.543 0.811 -37.817 1.00 91.75 285 PHE A C 1
ATOM 2073 O O . PHE A 1 285 ? 22.490 0.182 -37.779 1.00 91.75 285 PHE A O 1
ATOM 2080 N N . CYS A 1 286 ? 24.176 1.093 -38.947 1.00 91.19 286 CYS A N 1
ATOM 2081 C CA . CYS A 1 286 ? 23.776 0.590 -40.252 1.00 91.19 286 CYS A CA 1
ATOM 2082 C C . CYS A 1 286 ? 24.762 -0.504 -40.652 1.00 91.19 286 CYS A C 1
ATOM 2084 O O . CYS A 1 286 ? 25.972 -0.281 -40.633 1.00 91.19 286 CYS A O 1
ATOM 2086 N N . CYS A 1 287 ? 24.264 -1.691 -40.969 1.00 89.31 287 CYS A N 1
ATOM 2087 C CA . CYS A 1 287 ? 25.061 -2.893 -41.165 1.00 89.31 287 CYS A CA 1
ATOM 2088 C C . CYS A 1 287 ? 24.850 -3.500 -42.549 1.00 89.31 287 CYS A C 1
ATOM 2090 O O . CYS A 1 287 ? 23.768 -3.426 -43.133 1.00 89.31 287 CYS A O 1
ATOM 2092 N N . GLN A 1 288 ? 25.885 -4.177 -43.033 1.00 86.69 288 GLN A N 1
ATOM 2093 C CA . GLN A 1 288 ? 25.762 -5.089 -44.159 1.00 86.69 288 GLN A CA 1
ATOM 2094 C C . GLN A 1 288 ? 25.030 -6.376 -43.743 1.00 86.69 288 GLN A C 1
ATOM 2096 O O . GLN A 1 288 ? 25.110 -6.783 -42.574 1.00 86.69 288 GLN A O 1
ATOM 2101 N N . PRO A 1 289 ? 24.336 -7.047 -44.680 1.00 79.19 289 PRO A N 1
ATOM 2102 C CA . PRO A 1 289 ? 23.848 -8.404 -44.471 1.00 79.19 289 PRO A CA 1
ATOM 2103 C C . PRO A 1 289 ? 24.982 -9.352 -44.075 1.00 79.19 289 PRO A C 1
ATOM 2105 O O . PRO A 1 289 ? 26.117 -9.200 -44.525 1.00 79.19 289 PRO A O 1
ATOM 2108 N N . LEU A 1 290 ? 24.677 -10.350 -43.239 1.00 69.31 290 LEU A N 1
ATOM 2109 C CA . LEU A 1 290 ? 25.650 -11.397 -42.937 1.00 69.31 290 LEU A CA 1
ATOM 2110 C C . LEU A 1 290 ? 26.041 -12.112 -44.242 1.00 69.31 290 LEU A C 1
ATOM 2112 O O . LEU A 1 290 ? 25.147 -12.459 -45.021 1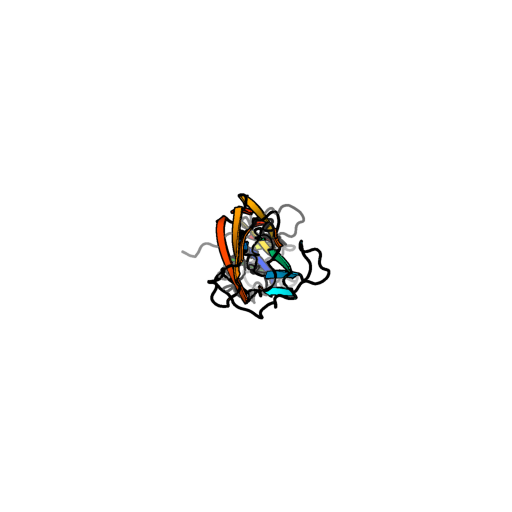.00 69.31 290 LEU A O 1
ATOM 2116 N N . PRO A 1 291 ? 27.341 -12.352 -44.488 1.00 63.59 291 PRO A N 1
ATOM 2117 C CA . PRO A 1 291 ? 27.754 -13.156 -45.626 1.00 63.59 291 PRO A CA 1
ATOM 2118 C C . PRO A 1 291 ? 27.129 -14.549 -45.499 1.00 63.59 291 PRO A C 1
ATOM 2120 O O . PRO A 1 291 ? 27.131 -15.146 -44.420 1.00 63.59 291 PRO A O 1
ATOM 2123 N N . ALA A 1 292 ? 26.543 -15.046 -46.590 1.00 54.47 292 ALA A N 1
ATOM 2124 C CA . ALA A 1 292 ? 25.941 -16.373 -46.609 1.00 54.47 292 ALA A CA 1
ATOM 2125 C C . ALA A 1 292 ? 26.993 -17.434 -46.226 1.00 54.47 292 ALA A C 1
ATOM 2127 O O . ALA A 1 292 ? 28.153 -17.298 -46.628 1.00 54.47 292 ALA A O 1
ATOM 2128 N N . PRO A 1 293 ? 26.623 -18.488 -45.472 1.00 50.97 293 PRO A N 1
ATOM 2129 C CA . PRO A 1 293 ? 27.558 -19.566 -45.181 1.00 50.97 293 PRO A CA 1
ATOM 2130 C C . PRO A 1 293 ? 28.065 -20.184 -46.498 1.00 50.97 293 PRO A C 1
ATOM 2132 O O . PRO A 1 293 ? 27.277 -20.305 -47.446 1.00 50.97 293 PRO A O 1
ATOM 2135 N N . PRO A 1 294 ? 29.354 -20.565 -46.584 1.00 50.72 294 PRO A N 1
ATOM 2136 C CA . PRO A 1 294 ? 29.874 -21.247 -47.763 1.00 50.72 294 PRO A CA 1
ATOM 2137 C C . PRO A 1 294 ? 29.080 -22.543 -47.984 1.00 50.72 294 PRO A C 1
ATOM 2139 O O . PRO A 1 294 ? 28.811 -23.275 -47.030 1.00 50.72 294 PRO A O 1
ATOM 2142 N N . ARG A 1 295 ? 28.647 -22.772 -49.228 1.00 36.94 295 ARG A N 1
ATOM 2143 C CA . ARG A 1 295 ? 27.966 -24.006 -49.645 1.00 36.94 295 ARG A CA 1
ATOM 2144 C C . ARG A 1 295 ? 28.919 -25.190 -49.684 1.00 36.94 295 ARG A C 1
ATOM 2146 O O . ARG A 1 295 ? 30.086 -24.978 -50.079 1.00 36.94 295 ARG A O 1
#

Sequence (295 aa):
MLYIGSELSAPECPPLSAPAKVYEGHADLDVPYECSACRCSEPTCGLPSVLRASDAPLCQGPTFTAFGAPTGWDGSCVAATAVPDERLASLVIAPVTATACEPIEPEPVPRRSAGDGFISPWKTFARACKGDPIALDDEDVFGDTDEPVCPAGEKCWPAPEPPPPGFRQCIMYLGGGEPVCPDDYPLMHVFYRDFEDTRECTPCACTPTGESSCSASVSAYADDACTDAFASHAVGTEAGLCVDVMEGVALKSMSARWTTHRPGTCEASGGELLGKATPTHPSTFCCQPLPAPPR

Nearest PDB structures (foldseek):
  6i56-assembly1_A  TM=1.705E-01  e=4.305E-02  Bacillus subtilis subsp. subtilis str. 168
  3ht1-assembly1_A-2  TM=1.935E-01  e=9.633E-01  Streptomyces resistomycificus
  4qm9-assembly2_B  TM=1.970E-01  e=1.248E+00  Bacillus subtilis subsp. subtilis str. 168
  3kgz-assembly1_B  TM=1.481E-01  e=8.935E+00  Rhodopseudomonas palustris TIE-1

Solvent-accessible surface area (backbone atoms only — not comparable to full-atom values): 17320 Å² total; per-residue (Å²): 60,34,34,68,43,49,67,94,73,58,76,77,52,49,76,86,73,15,51,42,76,77,46,69,30,30,31,64,78,58,75,92,81,79,50,62,79,45,44,52,48,79,34,41,64,40,77,57,53,47,36,36,24,9,57,26,59,80,58,71,38,96,53,70,50,77,45,61,58,66,90,88,67,84,32,62,76,42,57,55,82,58,45,52,32,87,42,27,28,5,38,36,42,51,29,26,46,73,47,76,50,45,53,49,82,70,80,82,74,82,77,86,53,99,75,73,84,82,72,74,52,43,68,32,27,36,43,31,21,41,47,81,58,71,74,77,61,96,77,73,86,80,66,100,60,103,63,91,80,65,59,92,94,57,81,44,70,96,75,82,71,80,61,61,92,69,41,32,58,48,47,73,66,83,72,99,64,86,90,76,61,54,87,84,17,66,46,75,45,68,30,20,70,48,64,50,74,59,60,42,59,43,72,59,43,45,45,80,76,39,79,62,49,45,26,30,37,42,34,36,10,61,33,67,80,62,73,50,67,82,44,73,47,78,29,31,62,86,51,54,48,71,42,71,44,63,86,86,42,32,49,23,15,36,33,36,44,75,76,37,85,36,48,36,40,69,47,57,38,55,23,45,74,39,72,50,77,41,79,34,70,77,46,45,34,20,19,39,79,76,80,76,78,86,129

pLDDT: mean 82.97, std 15.21, range [36.94, 96.5]

Secondary structure (DSSP, 8-state):
-EEEE-GGG-PPPPTTT--EEEEEEEEEE-----PPPPEEPPPEEE---EEEEESSGGG--S-EEEEEPPTT--S--EEEEEEPGGG-SEEEEPPPEEEPP-EEPPP-PPP--TTSSSS-SEEEEEEEEE-------TT-----S---PPPTT--PPP--SPPSTTEE-EEE---SS-----TTS-EEEEEEEEEEE--EEPPPEEEEEE--EEEEEEEEESSSSS-SEEEEEEE-SS--EEEE--TT--EEEEEEEEEEEE--EEEEE--PEES-EEEEEEEEEEEPPPPPPP-

Foldseek 3Di:
DKFKAAPVPDDQADVPQFNDWDDKFFDDQAFDDAFDFKDKDFKFKAAQQWKWAALDAPPPHPDTDIDGDDPPDPQDKAFDPKFFLNGHQKMWGWFIDIGDMDIDDDDDDDRDACVPPDDHSGRMMMIDTHDDQPPPDPPPPDDPDPDDDDPPPDRDRDDDDQPPPRDFDKDWDPDPDDDDADPQQRDKDKGFHGKDFPKDWWDKDKDFPFDFWWKKKKFWALDSVRPHTQDIDMHTHPGIDMGGGDGRGMTGIMGMGTPDTGHTDIDMDISDIDDGIGGDDMIMMGTHPRDDPDD

Organism: Sorangium cellulosum (NCBI:txid56)